Protein AF-0000000076674775 (afdb_homodimer)

Sequence (262 aa):
MRSFSAFLLVSSLFLVVTITAGAAVSVHHDAEKPLNSGGWQPIKNVSDPHVQEIGKFAVAEYDNKSKAQLVFQEVVKGETQVVAGINYRLTLKASGQVKIRGNGAVVVGEYEATVWEKPDGTRQLTSFKQVMRSFSAFLLVSSLFLVVTITAGAAVSVHHDAEKPLNSGGWQPIKNVSDPHVQEIGKFAVAEYDNKSKAQLVFQEVVKGETQVVAGINYRLTLKASGQVKIRGNGAVVVGEYEATVWEKPDGTRQLTSFKQV

Radius of gyration: 35.16 Å; Cα contacts (8 Å, |Δi|>4): 444; chains: 2; bounding box: 118×121×54 Å

Foldseek 3Di:
DPPPPPPPPPPPPPPPPPPPPPPPPPPPPPVPPQLPFDDKDWDPDCVPPVNFVVQQVVQVVVCVVVVPPDDGDGDPIGIDTDDDADKDKDWDKDWDWDDDPNDIDIDIFIKIWIWGAGPVGDIDTDDIDTD/DDDPPPPPPPPPPPPPPPPPPPPPPPPPPPVPPQLPFDDKDWDPDCVPPVNFVVQQVVQVVVCVVVVPPDDGDGDPIDIDTDDDADKDKDWDKDWDWDDDPNDIDIDIFIKIWIWGAGPVGDIDTDDIDTD

Solvent-accessible surface area (backbone atoms only — not comparable to full-atom values): 15628 Å² total; per-residue (Å²): 136,82,78,79,77,77,78,77,75,76,77,76,78,74,76,76,77,74,73,76,74,73,76,75,74,72,70,70,66,69,72,64,72,68,76,60,58,48,70,76,38,73,52,87,60,52,81,39,67,68,53,46,50,51,50,46,47,47,39,49,54,49,22,73,76,67,66,64,62,54,40,70,70,46,63,75,45,40,30,36,25,46,42,41,35,37,36,38,42,33,35,32,35,31,32,31,75,43,73,55,97,84,38,82,39,81,44,79,43,43,29,39,36,30,35,42,34,32,83,88,65,51,71,43,78,76,45,76,44,79,102,136,85,80,79,78,76,77,76,79,77,77,77,79,75,75,76,75,74,74,75,77,73,76,76,72,73,68,72,68,71,72,63,72,68,76,61,57,48,71,77,38,73,54,88,60,52,80,39,67,67,53,46,49,51,52,44,48,47,42,50,54,50,22,71,74,66,67,64,62,54,41,70,70,47,63,76,44,40,31,36,26,45,41,41,37,37,36,38,42,32,34,31,36,31,34,29,75,44,72,55,99,84,38,82,40,82,45,79,46,43,30,39,35,32,36,41,34,33,84,87,65,52,72,41,77,76,44,76,44,79,102

Organism: Ananas comosus (NCBI:txid4615)

Secondary structure (DSSP, 8-state):
-------------------------------------PPPEE-S-TT-HHHHHHHHHHHHHHHHHH----EEEEEEEEEEEEEEEEEEEEEEEEEEEEEETTEEEEEEEEEEEEEEE-TTS-EEEEEEEE-/-------------------------------------PPPEE-S-TT-HHHHHHHHHHHHHHHHHH----EEEEEEEEEEEEEEEEEEEEEEEEEEEEEETTEEEEEEEEEEEEEEEPTTS-EEEEEEEE-

InterPro domains:
  IPR000010 Cystatin domain [PF16845] (43-131)
  IPR000010 Cystatin domain [SM00043] (35-131)
  IPR000010 Cystatin domain [cd00042] (38-129)
  IPR018073 Proteinase inhibitor I25, cystatin, conserved site [PS00287] (80-93)
  IPR046350 Cystatin superfamily [SSF54403] (34-129)

pLDDT: mean 80.41, std 27.0, range [29.28, 99.0]

Structure (mmCIF, N/CA/C/O backbone):
data_AF-0000000076674775-model_v1
#
loop_
_entity.id
_entity.type
_entity.pdbx_description
1 polymer 'Cysteine proteinase inhibitor 1-like'
#
loop_
_atom_site.group_PDB
_atom_site.id
_atom_site.type_symbol
_atom_site.label_atom_id
_atom_site.label_alt_id
_atom_site.label_comp_id
_atom_site.label_asym_id
_atom_site.label_entity_id
_atom_site.label_seq_id
_atom_site.pdbx_PDB_ins_code
_atom_site.Cartn_x
_atom_site.Cartn_y
_atom_site.Cartn_z
_atom_site.occupancy
_atom_site.B_iso_or_equiv
_atom_site.auth_seq_id
_atom_site.auth_comp_id
_atom_site.auth_asym_id
_atom_site.auth_atom_id
_atom_site.pdbx_PDB_model_num
ATOM 1 N N . MET A 1 1 ? -89.562 44.844 31.344 1 33.75 1 MET A N 1
ATOM 2 C CA . MET A 1 1 ? -89 44.781 29.984 1 33.75 1 MET A CA 1
ATOM 3 C C . MET A 1 1 ? -87.75 43.938 29.906 1 33.75 1 MET A C 1
ATOM 5 O O . MET A 1 1 ? -86.688 44.375 30.328 1 33.75 1 MET A O 1
ATOM 9 N N . ARG A 1 2 ? -87.812 42.594 30.344 1 39.16 2 ARG A N 1
ATOM 10 C CA . ARG A 1 2 ? -86.875 41.531 30.672 1 39.16 2 ARG A CA 1
ATOM 11 C C . ARG A 1 2 ? -86.062 41.094 29.438 1 39.16 2 ARG A C 1
ATOM 13 O O . ARG A 1 2 ? -86.688 40.625 28.453 1 39.16 2 ARG A O 1
ATOM 20 N N . SER A 1 3 ? -85 41.906 29.188 1 39.53 3 SER A N 1
ATOM 21 C CA . SER A 1 3 ? -84.125 41.75 28.047 1 39.53 3 SER A CA 1
ATOM 22 C C . SER A 1 3 ? -83.562 40.312 27.969 1 39.53 3 SER A C 1
ATOM 24 O O . SER A 1 3 ? -83.25 39.719 28.984 1 39.53 3 SER A O 1
ATOM 26 N N . PHE A 1 4 ? -84.125 39.5 27.062 1 41.75 4 PHE A N 1
ATOM 27 C CA . PHE A 1 4 ? -83.875 38.125 26.672 1 41.75 4 PHE A CA 1
ATOM 28 C C . PHE A 1 4 ? -82.375 38 26.25 1 41.75 4 PHE A C 1
ATOM 30 O O . PHE A 1 4 ? -81.938 38.594 25.266 1 41.75 4 PHE A O 1
ATOM 37 N N . SER A 1 5 ? -81.438 37.906 27.172 1 45.06 5 SER A N 1
ATOM 38 C CA . SER A 1 5 ? -80 37.781 26.938 1 45.06 5 SER A CA 1
ATOM 39 C C . SER A 1 5 ? -79.688 36.531 26.141 1 45.06 5 SER A C 1
ATOM 41 O O . SER A 1 5 ? -79.875 35.438 26.594 1 45.06 5 SER A O 1
ATOM 43 N N . ALA A 1 6 ? -79.938 36.531 24.812 1 38.81 6 ALA A N 1
ATOM 44 C CA . ALA A 1 6 ? -79.625 35.406 23.953 1 38.81 6 ALA A CA 1
ATOM 45 C C . ALA A 1 6 ? -78.188 34.969 24.062 1 38.81 6 ALA A C 1
ATOM 47 O O . ALA A 1 6 ? -77.25 35.812 23.922 1 38.81 6 ALA A O 1
ATOM 48 N N . PHE A 1 7 ? -77.938 33.969 24.906 1 41.69 7 PHE A N 1
ATOM 49 C CA . PHE A 1 7 ? -76.625 33.281 25.172 1 41.69 7 PHE A CA 1
ATOM 50 C C . PHE A 1 7 ? -76.125 32.656 23.906 1 41.69 7 PHE A C 1
ATOM 52 O O . PHE A 1 7 ? -76.75 31.734 23.359 1 41.69 7 PHE A O 1
ATOM 59 N N . LEU A 1 8 ? -75.688 33.5 22.922 1 38.19 8 LEU A N 1
ATOM 60 C CA . LEU A 1 8 ? -75.125 32.906 21.719 1 38.19 8 LEU A CA 1
ATOM 61 C C . LEU A 1 8 ? -73.938 31.953 22.062 1 38.19 8 LEU A C 1
ATOM 63 O O . LEU A 1 8 ? -73 32.344 22.734 1 38.19 8 LEU A O 1
ATOM 67 N N . LEU A 1 9 ? -74.25 30.672 22.25 1 37 9 LEU A N 1
ATOM 68 C CA . LEU A 1 9 ? -73.375 29.547 22.5 1 37 9 LEU A CA 1
ATOM 69 C C . LEU A 1 9 ? -72.375 29.375 21.359 1 37 9 LEU A C 1
ATOM 71 O O . LEU A 1 9 ? -72.812 29.125 20.219 1 37 9 LEU A O 1
ATOM 75 N N . VAL A 1 10 ? -71.375 30.266 21.203 1 36.97 10 VAL A N 1
ATOM 76 C CA . VAL A 1 10 ? -70.312 30.141 20.188 1 36.97 10 VAL A CA 1
ATOM 77 C C . VAL A 1 10 ? -69.688 28.781 20.312 1 36.97 10 VAL A C 1
ATOM 79 O O . VAL A 1 10 ? -69.188 28.406 21.391 1 36.97 10 VAL A O 1
ATOM 82 N N . SER A 1 11 ? -70.125 27.703 19.578 1 37.94 11 SER A N 1
ATOM 83 C CA . SER A 1 11 ? -69.625 26.359 19.469 1 37.94 11 SER A CA 1
ATOM 84 C C . SER A 1 11 ? -68.125 26.406 18.984 1 37.94 11 SER A C 1
ATOM 86 O O . SER A 1 11 ? -67.875 27.031 17.953 1 37.94 11 SER A O 1
ATOM 88 N N . SER A 1 12 ? -67.188 26.641 19.906 1 38.22 12 SER A N 1
ATOM 89 C CA . SER A 1 12 ? -65.75 26.594 19.594 1 38.22 12 SER A CA 1
ATOM 90 C C . SER A 1 12 ? -65.375 25.281 18.922 1 38.22 12 SER A C 1
ATOM 92 O O . SER A 1 12 ? -65.625 24.203 19.469 1 38.22 12 SER A O 1
ATOM 94 N N . LEU A 1 13 ? -65.562 25.156 17.547 1 38.41 13 LEU A N 1
ATOM 95 C CA . LEU A 1 13 ? -65.125 24.031 16.75 1 38.41 13 LEU A CA 1
ATOM 96 C C . LEU A 1 13 ? -63.625 23.797 17 1 38.41 13 LEU A C 1
ATOM 98 O O . LEU A 1 13 ? -62.781 24.641 16.688 1 38.41 13 LEU A O 1
ATOM 102 N N . PHE A 1 14 ? -63.281 23.156 18.188 1 35.06 14 PHE A N 1
ATOM 103 C CA . PHE A 1 14 ? -61.938 22.734 18.516 1 35.06 14 PHE A CA 1
ATOM 104 C C . PHE A 1 14 ? -61.375 21.828 17.422 1 35.06 14 PHE A C 1
ATOM 106 O O . PHE A 1 14 ? -61.906 20.75 17.156 1 35.06 14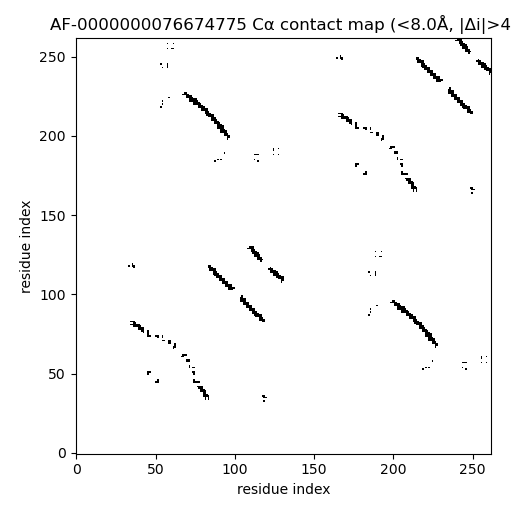 PHE A O 1
ATOM 113 N N . LEU A 1 15 ? -60.875 22.469 16.297 1 35.47 15 LEU A N 1
ATOM 114 C CA . LEU A 1 15 ? -60.156 21.719 15.273 1 35.47 15 LEU A CA 1
ATOM 115 C C . LEU A 1 15 ? -59.031 20.906 15.891 1 35.47 15 LEU A C 1
ATOM 117 O O . LEU A 1 15 ? -58.125 21.469 16.5 1 35.47 15 LEU A O 1
ATOM 121 N N . VAL A 1 16 ? -59.375 19.672 16.391 1 36.44 16 VAL A N 1
ATOM 122 C CA . VAL A 1 16 ? -58.406 18.719 16.891 1 36.44 16 VAL A CA 1
ATOM 123 C C . VAL A 1 16 ? -57.375 18.422 15.797 1 36.44 16 VAL A C 1
ATOM 125 O O . VAL A 1 16 ? -57.719 17.875 14.742 1 36.44 16 VAL A O 1
ATOM 128 N N . VAL A 1 17 ? -56.438 19.359 15.617 1 35.53 17 VAL A N 1
ATOM 129 C CA . VAL A 1 17 ? -55.281 19.062 14.742 1 35.53 17 VAL A CA 1
ATOM 130 C C . VAL A 1 17 ? -54.594 17.797 15.242 1 35.53 17 VAL A C 1
ATOM 132 O O . VAL A 1 17 ? -54.094 17.766 16.375 1 35.53 17 VAL A O 1
ATOM 135 N N . THR A 1 18 ? -55.125 16.594 14.844 1 33.97 18 THR A N 1
ATOM 136 C CA . THR A 1 18 ? -54.469 15.328 15.086 1 33.97 18 THR A CA 1
ATOM 137 C C . THR A 1 18 ? -53.031 15.383 14.57 1 33.97 18 THR A C 1
ATOM 139 O O . THR A 1 18 ? -52.781 15.719 13.406 1 33.97 18 THR A O 1
ATOM 142 N N . ILE A 1 19 ? -52.125 15.891 15.375 1 34.41 19 ILE A N 1
ATOM 143 C CA . ILE A 1 19 ? -50.688 15.773 15.102 1 34.41 19 ILE A CA 1
ATOM 144 C C . ILE A 1 19 ? -50.312 14.32 14.828 1 34.41 19 ILE A C 1
ATOM 146 O O . ILE A 1 19 ? -50.562 13.445 15.672 1 34.41 19 ILE A O 1
ATOM 150 N N . THR A 1 20 ? -50.625 13.859 13.57 1 33.34 20 THR A N 1
ATOM 151 C CA . THR A 1 20 ? -50.094 12.555 13.18 1 33.34 20 THR A CA 1
ATOM 152 C C . THR A 1 20 ? -48.594 12.438 13.555 1 33.34 20 THR A C 1
ATOM 154 O O . THR A 1 20 ? -47.812 13.352 13.281 1 33.34 20 THR A O 1
ATOM 157 N N . ALA A 1 21 ? -48.312 11.914 14.742 1 32.12 21 ALA A N 1
ATOM 158 C CA . ALA A 1 21 ? -47 11.484 15.172 1 32.12 21 ALA A CA 1
ATOM 159 C C . ALA A 1 21 ? -46.312 10.664 14.086 1 32.12 21 ALA A C 1
ATOM 161 O O . ALA A 1 21 ? -46.875 9.719 13.555 1 32.12 21 ALA A O 1
ATOM 162 N N . GLY A 1 22 ? -45.531 11.375 13.227 1 29.28 22 GLY A N 1
ATOM 163 C CA . GLY A 1 22 ? -44.656 10.711 12.289 1 29.28 22 GLY A CA 1
ATOM 164 C C . GLY A 1 22 ? -43.938 9.516 12.891 1 29.28 22 GLY A C 1
ATOM 165 O O . GLY A 1 22 ? -43.438 9.594 14.016 1 29.28 22 GLY A O 1
ATOM 166 N N . ALA A 1 23 ? -44.438 8.336 12.594 1 30.75 23 ALA A N 1
ATOM 167 C CA . ALA A 1 23 ? -43.719 7.105 12.898 1 30.75 23 ALA A CA 1
ATOM 168 C C . ALA A 1 23 ? -42.25 7.258 12.586 1 30.75 23 ALA A C 1
ATOM 170 O O . ALA A 1 23 ? -41.875 7.578 11.453 1 30.75 23 ALA A O 1
ATOM 171 N N . ALA A 1 24 ? -41.469 7.688 13.609 1 30.66 24 ALA A N 1
ATOM 172 C CA . ALA A 1 24 ? -40.031 7.547 13.5 1 30.66 24 ALA A CA 1
ATOM 173 C C . ALA A 1 24 ? -39.625 6.141 13.047 1 30.66 24 ALA A C 1
ATOM 175 O O . ALA A 1 24 ? -39.969 5.156 13.703 1 30.66 24 ALA A O 1
ATOM 176 N N . VAL A 1 25 ? -39.75 5.941 11.75 1 30.09 25 VAL A N 1
ATOM 177 C CA . VAL A 1 25 ? -39.094 4.727 11.266 1 30.09 25 VAL A CA 1
ATOM 178 C C . VAL A 1 25 ? -37.719 4.605 11.883 1 30.09 25 VAL A C 1
ATOM 180 O O . VAL A 1 25 ? -36.844 5.449 11.641 1 30.09 25 VAL A O 1
ATOM 183 N N . SER A 1 26 ? -37.594 4.086 13.078 1 33.62 26 SER A N 1
ATOM 184 C CA . SER A 1 26 ? -36.281 3.625 13.516 1 33.62 26 SER A CA 1
ATOM 185 C C . SER A 1 26 ? -35.594 2.824 12.422 1 33.62 26 SER A C 1
ATOM 187 O O . SER A 1 26 ? -36.062 1.735 12.055 1 33.62 26 SER A O 1
ATOM 189 N N . VAL A 1 27 ? -35.156 3.523 11.484 1 31.44 27 VAL A N 1
ATOM 190 C CA . VAL A 1 27 ? -34.188 2.795 10.672 1 31.44 27 VAL A CA 1
ATOM 191 C C . VAL A 1 27 ? -33.156 2.098 11.57 1 31.44 27 VAL A C 1
ATOM 193 O O . VAL A 1 27 ? -32.406 2.756 12.289 1 31.44 27 VAL A O 1
ATOM 196 N N . HIS A 1 28 ? -33.625 1.057 12.227 1 33.91 28 HIS A N 1
ATOM 197 C CA . HIS A 1 28 ? -32.562 0.187 12.68 1 33.91 28 HIS A CA 1
ATOM 198 C C . HIS A 1 28 ? -31.484 0.044 11.617 1 33.91 28 HIS A C 1
ATOM 200 O O . HIS A 1 28 ? -31.75 -0.417 10.508 1 33.91 28 HIS A O 1
ATOM 206 N N . HIS A 1 29 ? -30.672 1.035 11.523 1 33.69 29 HIS A N 1
ATOM 207 C CA . HIS A 1 29 ? -29.438 0.701 10.805 1 33.69 29 HIS A CA 1
ATOM 208 C C . HIS A 1 29 ? -28.922 -0.67 11.219 1 33.69 29 HIS A C 1
ATOM 210 O O . HIS A 1 29 ? -28.484 -0.855 12.352 1 33.69 29 HIS A O 1
ATOM 216 N N . ASP A 1 30 ? -29.609 -1.681 10.883 1 33.88 30 ASP A N 1
ATOM 217 C CA . ASP A 1 30 ? -28.766 -2.871 10.977 1 33.88 30 ASP A CA 1
ATOM 218 C C . ASP A 1 30 ? -27.297 -2.535 10.719 1 33.88 30 ASP A C 1
ATOM 220 O O . ASP A 1 30 ? -26.953 -2.043 9.648 1 33.88 30 ASP A O 1
ATOM 224 N N . ALA A 1 31 ? -26.547 -2.148 11.727 1 36.69 31 ALA A N 1
ATOM 225 C CA . ALA A 1 31 ? -25.094 -1.981 11.648 1 36.69 31 ALA A CA 1
ATOM 226 C C . ALA A 1 31 ? -24.484 -2.969 10.664 1 36.69 31 ALA A C 1
ATOM 228 O O . ALA A 1 31 ? -24.578 -4.184 10.852 1 36.69 31 ALA A O 1
ATOM 229 N N . GLU A 1 32 ? -24.609 -2.818 9.367 1 39.56 32 GLU A N 1
ATOM 230 C CA . GLU A 1 32 ? -23.797 -3.602 8.445 1 39.56 32 GLU A CA 1
ATOM 231 C C . GLU A 1 32 ? -22.547 -4.16 9.141 1 39.56 32 GLU A C 1
ATOM 233 O O . GLU A 1 32 ? -21.891 -3.455 9.906 1 39.56 32 GLU A O 1
ATOM 238 N N . LYS A 1 33 ? -22.531 -5.359 9.43 1 40.59 33 LYS A N 1
ATOM 239 C CA . LYS A 1 33 ? -21.297 -5.957 9.961 1 40.59 33 LYS A CA 1
ATOM 240 C C . LYS A 1 33 ? -20.062 -5.199 9.484 1 40.59 33 LYS A C 1
ATOM 242 O O . LYS A 1 33 ? -19.844 -5.07 8.273 1 40.59 33 LYS A O 1
ATOM 247 N N . PRO A 1 34 ? -19.656 -4.188 10.188 1 43.62 34 PRO A N 1
ATOM 248 C CA . PRO A 1 34 ? -18.469 -3.494 9.695 1 43.62 34 PRO A CA 1
ATOM 249 C C . PRO A 1 34 ? -17.5 -4.43 8.969 1 43.62 34 PRO A C 1
ATOM 251 O O . PRO A 1 34 ? -17.25 -5.539 9.438 1 43.62 34 PRO A O 1
ATOM 254 N N . LEU A 1 35 ? -17.547 -4.652 7.68 1 48.59 35 LEU A N 1
ATOM 255 C CA . LEU A 1 35 ? -16.406 -5.332 7.082 1 48.59 35 LEU A CA 1
ATOM 256 C C . LEU A 1 35 ? -15.141 -5.066 7.883 1 48.59 35 LEU A C 1
ATOM 258 O O . LEU A 1 35 ? -14.594 -3.961 7.84 1 48.59 35 LEU A O 1
ATOM 262 N N . ASN A 1 36 ? -15.195 -5.406 9.07 1 54 36 ASN A N 1
ATOM 263 C CA . ASN A 1 36 ? -13.992 -5.234 9.883 1 54 36 ASN A CA 1
ATOM 264 C C . ASN A 1 36 ? -12.727 -5.586 9.102 1 54 36 ASN A C 1
ATOM 266 O O . ASN A 1 36 ? -12.68 -6.609 8.422 1 54 36 ASN A O 1
ATOM 270 N N . SER A 1 37 ? -12.016 -4.52 8.586 1 64.69 37 SER A N 1
ATOM 271 C CA . SER A 1 37 ? -10.664 -4.746 8.094 1 64.69 37 SER A CA 1
ATOM 272 C C . SER A 1 37 ? -9.922 -5.762 8.961 1 64.69 37 SER A C 1
ATOM 274 O O . SER A 1 37 ? -9.867 -5.617 10.188 1 64.69 37 SER A O 1
ATOM 276 N N . GLY A 1 38 ? -9.945 -7.059 8.586 1 77.06 38 GLY A N 1
ATOM 277 C CA . GLY A 1 38 ? -9.352 -8.141 9.367 1 77.06 38 GLY A CA 1
ATOM 278 C C . GLY A 1 38 ? -7.852 -8.242 9.195 1 77.06 38 GLY A C 1
ATOM 279 O O . GLY A 1 38 ? -7.262 -7.539 8.375 1 77.06 38 GLY A O 1
ATOM 280 N N . GLY A 1 39 ? -7.102 -8.891 10.062 1 90.75 39 GLY A N 1
ATOM 281 C CA . GLY A 1 39 ? -5.711 -9.305 9.969 1 90.75 39 GLY A CA 1
ATOM 282 C C . GLY A 1 39 ? -5.449 -10.266 8.82 1 90.75 39 GLY A C 1
ATOM 283 O O . GLY A 1 39 ? -6.383 -10.703 8.148 1 90.75 39 GLY A O 1
ATOM 284 N N . TRP A 1 40 ? -4.258 -10.391 8.445 1 96.69 40 TRP A N 1
ATOM 285 C CA . TRP A 1 40 ? -3.854 -11.336 7.41 1 96.69 40 TRP A CA 1
ATOM 286 C C . TRP A 1 40 ? -4.254 -12.758 7.789 1 96.69 40 TRP A C 1
ATOM 288 O O . TRP A 1 40 ? -4.086 -13.172 8.938 1 96.69 40 TRP A O 1
ATOM 298 N N . GLN A 1 41 ? -4.812 -13.453 6.852 1 97.56 41 GLN A N 1
ATOM 299 C CA . GLN A 1 41 ? -5.219 -14.844 7.031 1 97.56 41 GLN A CA 1
ATOM 300 C C . GLN A 1 41 ? -4.582 -15.742 5.977 1 97.56 41 GLN A C 1
ATOM 302 O O . GLN A 1 41 ? -4.605 -15.43 4.785 1 97.56 41 GLN A O 1
ATOM 307 N N . PRO A 1 42 ? -4.074 -16.906 6.379 1 98.31 42 PRO A N 1
ATOM 308 C CA . PRO A 1 42 ? -3.455 -17.781 5.387 1 98.31 42 PRO A CA 1
ATOM 309 C C . PRO A 1 42 ? -4.453 -18.312 4.359 1 98.31 42 PRO A C 1
ATOM 311 O O . PRO A 1 42 ? -5.605 -18.594 4.699 1 98.31 42 PRO A O 1
ATOM 314 N N . ILE A 1 43 ? -4.035 -18.344 3.197 1 98.62 43 ILE A N 1
ATOM 315 C CA . ILE A 1 43 ? -4.789 -19.031 2.15 1 98.62 43 ILE A CA 1
ATOM 316 C C . ILE A 1 43 ? -4.652 -20.547 2.312 1 98.62 43 ILE A C 1
ATOM 318 O O . ILE A 1 43 ? -3.551 -21.078 2.209 1 98.62 43 ILE A O 1
ATOM 322 N N . LYS A 1 44 ? -5.656 -21.188 2.5 1 98.19 44 LYS A N 1
ATOM 323 C CA . LYS A 1 44 ? -5.629 -22.609 2.805 1 98.19 44 LYS A CA 1
ATOM 324 C C . LYS A 1 44 ? -5.359 -23.438 1.55 1 98.19 44 LYS A C 1
ATOM 326 O O . LYS A 1 44 ? -4.66 -24.453 1.606 1 98.19 44 LYS A O 1
ATOM 331 N N . ASN A 1 45 ? -5.891 -23.062 0.435 1 98.56 45 ASN A N 1
ATOM 332 C CA . ASN A 1 45 ? -5.715 -23.766 -0.829 1 98.56 45 ASN A CA 1
ATOM 333 C C . ASN A 1 45 ? -5.113 -22.859 -1.9 1 98.56 45 ASN A C 1
ATOM 335 O O . ASN A 1 45 ? -5.844 -22.172 -2.611 1 98.56 45 ASN A O 1
ATOM 339 N N . VAL A 1 46 ? -3.885 -22.922 -2.121 1 98.5 46 VAL A N 1
ATOM 340 C CA . VAL A 1 46 ? -3.211 -22.016 -3.053 1 98.5 46 VAL A CA 1
ATOM 341 C C . VAL A 1 46 ? -3.469 -22.469 -4.488 1 98.5 46 VAL A C 1
ATOM 343 O O . VAL A 1 46 ? -3.199 -21.734 -5.438 1 98.5 46 VAL A O 1
ATOM 346 N N . SER A 1 47 ? -3.961 -23.672 -4.711 1 98.06 47 SER A N 1
ATOM 347 C CA . SER A 1 47 ? -4.281 -24.156 -6.051 1 98.06 47 SER A CA 1
ATOM 348 C C . SER A 1 47 ? -5.648 -23.656 -6.508 1 98.06 47 SER A C 1
ATOM 350 O O . SER A 1 47 ? -6.074 -23.922 -7.633 1 98.06 47 SER A O 1
ATOM 352 N N . ASP A 1 48 ? -6.359 -23.016 -5.617 1 98.31 48 ASP A N 1
ATOM 353 C CA . ASP A 1 48 ? -7.617 -22.375 -5.996 1 98.31 48 ASP A CA 1
ATOM 354 C C . ASP A 1 48 ? -7.457 -21.578 -7.289 1 98.31 48 ASP A C 1
ATOM 356 O O . ASP A 1 48 ? -6.531 -20.766 -7.418 1 98.31 48 ASP A O 1
ATOM 360 N N . PRO A 1 49 ? -8.375 -21.734 -8.258 1 98.56 49 PRO A N 1
ATOM 361 C CA . PRO A 1 49 ? -8.219 -21.078 -9.555 1 98.56 49 PRO A CA 1
ATOM 362 C C . PRO A 1 49 ? -8.133 -19.562 -9.445 1 98.56 49 PRO A C 1
ATOM 364 O O . PRO A 1 49 ? -7.414 -18.922 -10.211 1 98.56 49 PRO A O 1
ATOM 367 N N . HIS A 1 50 ? -8.883 -18.953 -8.539 1 98.75 50 HIS A N 1
ATOM 368 C CA . HIS A 1 50 ? -8.836 -17.5 -8.383 1 98.75 50 HIS A CA 1
ATOM 369 C C . HIS A 1 50 ? -7.48 -17.047 -7.859 1 98.75 50 HIS A C 1
ATOM 371 O O . HIS A 1 50 ? -6.938 -16.047 -8.32 1 98.75 50 HIS A O 1
ATOM 377 N N . VAL A 1 51 ? -6.934 -17.781 -6.906 1 98.88 51 VAL A N 1
ATOM 378 C CA . VAL A 1 51 ? -5.605 -17.5 -6.371 1 98.88 51 VAL A CA 1
ATOM 379 C C . VAL A 1 51 ? -4.562 -17.625 -7.48 1 98.88 51 VAL A C 1
ATOM 381 O O . VAL A 1 51 ? -3.666 -16.781 -7.594 1 98.88 51 VAL A O 1
ATOM 384 N N . GLN A 1 52 ? -4.664 -18.688 -8.297 1 98.88 52 GLN A N 1
ATOM 385 C CA . GLN A 1 52 ? -3.771 -18.844 -9.438 1 98.88 52 GLN A CA 1
ATOM 386 C C . GLN A 1 52 ? -3.889 -17.672 -10.398 1 98.88 52 GLN A C 1
ATOM 388 O O . GLN A 1 52 ? -2.881 -17.172 -10.914 1 98.88 52 GLN A O 1
ATOM 393 N N . GLU A 1 53 ? -5.133 -17.1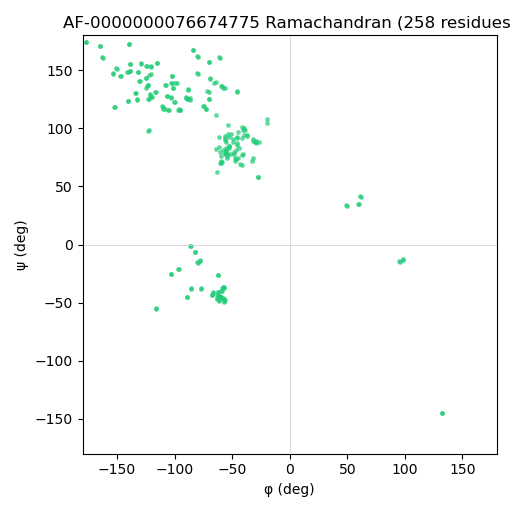88 -10.617 1 98.88 53 GLU A N 1
ATOM 394 C CA . GLU A 1 53 ? -5.355 -16.031 -11.484 1 98.88 53 GLU A CA 1
ATOM 395 C C . GLU A 1 53 ? -4.668 -14.781 -10.93 1 98.88 53 GLU A C 1
ATOM 397 O O . GLU A 1 53 ? -4.082 -14.008 -11.688 1 98.88 53 GLU A O 1
ATOM 402 N N . ILE A 1 54 ? -4.734 -14.578 -9.633 1 98.94 54 ILE A N 1
ATOM 403 C CA . ILE A 1 54 ? -4.086 -13.438 -8.992 1 98.94 54 ILE A CA 1
ATOM 404 C C . ILE A 1 54 ? -2.572 -13.531 -9.188 1 98.94 54 ILE A C 1
ATOM 406 O O . ILE A 1 54 ? -1.914 -12.531 -9.477 1 98.94 54 ILE A O 1
ATOM 410 N N . GLY A 1 55 ? -1.994 -14.68 -8.961 1 98.94 55 GLY A N 1
ATOM 411 C CA . GLY A 1 55 ? -0.572 -14.875 -9.188 1 98.94 55 GLY A CA 1
ATOM 412 C C . GLY A 1 55 ? -0.144 -14.578 -10.609 1 98.94 55 GLY A C 1
ATOM 413 O O . GLY A 1 55 ? 0.86 -13.898 -10.828 1 98.94 55 GLY A O 1
ATOM 414 N N . LYS A 1 56 ? -0.92 -15.109 -11.547 1 98.94 56 LYS A N 1
ATOM 415 C CA . LYS A 1 56 ? -0.626 -14.859 -12.953 1 98.94 56 LYS A CA 1
ATOM 416 C C . LYS A 1 56 ? -0.675 -13.359 -13.266 1 98.94 56 LYS A C 1
ATOM 418 O O . LYS A 1 56 ? 0.202 -12.836 -13.953 1 98.94 56 LYS A O 1
ATOM 423 N N . PHE A 1 57 ? -1.675 -12.75 -12.766 1 98.94 57 PHE A N 1
ATOM 424 C CA . PHE A 1 57 ? -1.795 -11.305 -12.945 1 98.94 57 PHE A CA 1
ATOM 425 C C . PHE A 1 57 ? -0.562 -10.586 -12.406 1 98.94 57 PHE A C 1
ATOM 427 O O . PHE A 1 57 ? -0.033 -9.68 -13.055 1 98.94 57 PHE A O 1
ATOM 434 N N . ALA A 1 58 ? -0.116 -10.914 -11.227 1 98.94 58 ALA A N 1
ATOM 435 C CA . ALA A 1 58 ? 1.014 -10.266 -10.57 1 98.94 58 ALA A CA 1
ATOM 436 C C . ALA A 1 58 ? 2.27 -10.336 -11.438 1 98.94 58 ALA A C 1
ATOM 438 O O . ALA A 1 58 ? 2.934 -9.328 -11.664 1 98.94 58 ALA A O 1
ATOM 439 N N . VAL A 1 59 ? 2.574 -11.5 -11.922 1 98.94 59 VAL A N 1
ATOM 440 C CA . VAL A 1 59 ? 3.783 -11.695 -12.719 1 98.94 59 VAL A CA 1
ATOM 441 C C . VAL A 1 59 ? 3.654 -10.945 -14.047 1 98.94 59 VAL A C 1
ATOM 443 O O . VAL A 1 59 ? 4.59 -10.273 -14.477 1 98.94 59 VAL A O 1
ATOM 446 N N . ALA A 1 60 ? 2.488 -11.055 -14.648 1 98.75 60 ALA A N 1
ATOM 447 C CA . ALA A 1 60 ? 2.27 -10.383 -15.922 1 98.75 60 ALA A CA 1
ATOM 448 C C . ALA A 1 60 ? 2.412 -8.875 -15.781 1 98.75 60 ALA A C 1
ATOM 450 O O . ALA A 1 60 ? 3.043 -8.219 -16.609 1 98.75 60 ALA A O 1
ATOM 451 N N . GLU A 1 61 ? 1.78 -8.359 -14.812 1 98.81 61 GLU A N 1
ATOM 452 C CA . GLU A 1 61 ? 1.842 -6.918 -14.586 1 98.81 61 GLU A CA 1
ATOM 453 C C . GLU A 1 61 ? 3.275 -6.461 -14.328 1 98.81 61 GLU A C 1
ATOM 455 O O . GLU A 1 61 ? 3.705 -5.43 -14.852 1 98.81 61 GLU A O 1
ATOM 460 N N . TYR A 1 62 ? 3.969 -7.16 -13.523 1 98.69 62 TYR A N 1
ATOM 461 C CA . TYR A 1 62 ? 5.363 -6.824 -13.266 1 98.69 62 TYR A CA 1
ATOM 462 C C . TYR A 1 62 ? 6.184 -6.883 -14.547 1 98.69 62 TYR A C 1
ATOM 464 O O . TYR A 1 62 ? 7.008 -6 -14.805 1 98.69 62 TYR A O 1
ATOM 472 N N . ASP A 1 63 ? 5.961 -7.902 -15.258 1 97.81 63 ASP A N 1
ATOM 473 C CA . ASP A 1 63 ? 6.703 -8.078 -16.5 1 97.81 63 ASP A CA 1
ATOM 474 C C . ASP A 1 63 ? 6.414 -6.934 -17.469 1 97.81 63 ASP A C 1
ATOM 476 O O . ASP A 1 63 ? 7.32 -6.457 -18.156 1 97.81 63 ASP A O 1
ATOM 480 N N . ASN A 1 64 ? 5.219 -6.594 -17.578 1 97.69 64 ASN A N 1
ATOM 481 C CA . ASN A 1 64 ? 4.832 -5.496 -18.469 1 97.69 64 ASN A CA 1
ATOM 482 C C . ASN A 1 64 ? 5.562 -4.207 -18.109 1 97.69 64 ASN A C 1
ATOM 484 O O . ASN A 1 64 ? 5.938 -3.436 -19 1 97.69 64 ASN A O 1
ATOM 488 N N . LYS A 1 65 ? 5.789 -3.928 -16.938 1 97.19 65 LYS A N 1
ATOM 489 C CA . LYS A 1 65 ? 6.395 -2.68 -16.469 1 97.19 65 LYS A CA 1
ATOM 490 C C . LYS A 1 65 ? 7.918 -2.762 -16.5 1 97.19 65 LYS A C 1
ATOM 492 O O . LYS A 1 65 ? 8.586 -1.783 -16.828 1 97.19 65 LYS A O 1
ATOM 497 N N . SER A 1 66 ? 8.461 -3.949 -16.141 1 96.75 66 SER A N 1
ATOM 498 C CA . SER A 1 66 ? 9.906 -4.082 -15.953 1 96.75 66 SER A CA 1
ATOM 499 C C . SER A 1 66 ? 10.578 -4.629 -17.203 1 96.75 66 SER A C 1
ATOM 501 O O . SER A 1 66 ? 11.797 -4.523 -17.359 1 96.75 66 SER A O 1
ATOM 503 N N . LYS A 1 67 ? 9.859 -5.27 -18.047 1 95.25 67 LYS A N 1
ATOM 504 C CA . LYS A 1 67 ? 10.367 -5.977 -19.219 1 95.25 67 LYS A CA 1
ATOM 505 C C . LYS A 1 67 ? 11.352 -7.066 -18.812 1 95.25 67 LYS A C 1
ATOM 507 O O . LYS A 1 67 ? 12.305 -7.348 -19.547 1 95.25 67 LYS A O 1
ATOM 512 N N . ALA A 1 68 ? 11.148 -7.676 -17.75 1 95.19 68 ALA A N 1
ATOM 513 C CA . ALA A 1 68 ? 12.047 -8.68 -17.172 1 95.19 68 ALA A CA 1
ATOM 514 C C . ALA A 1 68 ? 11.867 -10.031 -17.844 1 95.19 68 ALA A C 1
ATOM 516 O O . ALA A 1 68 ? 12.688 -10.93 -17.672 1 95.19 68 ALA A O 1
ATOM 517 N N . GLN A 1 69 ? 10.742 -10.172 -18.594 1 96.31 69 GLN A N 1
ATOM 518 C CA . GLN A 1 69 ? 10.422 -11.406 -19.297 1 96.31 69 GLN A CA 1
ATOM 519 C C . GLN A 1 69 ? 10.266 -12.57 -18.328 1 96.31 69 GLN A C 1
ATOM 521 O O . GLN A 1 69 ? 10.797 -13.656 -18.562 1 96.31 69 GLN A O 1
ATOM 526 N N . LEU A 1 70 ? 9.648 -12.367 -17.266 1 98.19 70 LEU A N 1
ATOM 527 C CA . LEU A 1 70 ? 9.328 -13.414 -16.312 1 98.19 70 LEU A CA 1
ATOM 528 C C . LEU A 1 70 ? 8.094 -14.203 -16.766 1 98.19 70 LEU A C 1
ATOM 530 O O . LEU A 1 70 ? 7.18 -13.633 -17.359 1 98.19 70 LEU A O 1
ATOM 534 N N . VAL A 1 71 ? 8.07 -15.523 -16.422 1 98.38 71 VAL A N 1
ATOM 535 C CA . VAL A 1 71 ? 6.934 -16.391 -16.688 1 98.38 71 VAL A CA 1
ATOM 536 C C . VAL A 1 71 ? 6.441 -17.016 -15.391 1 98.38 71 VAL A C 1
ATOM 538 O O . VAL A 1 71 ? 7.211 -17.656 -14.664 1 98.38 71 VAL A O 1
ATOM 541 N N . PHE A 1 72 ? 5.176 -16.828 -15.141 1 98.88 72 PHE A N 1
ATOM 542 C CA . PHE A 1 72 ? 4.551 -17.391 -13.945 1 98.88 72 PHE A CA 1
ATOM 543 C C . PHE A 1 72 ? 4.68 -18.906 -13.93 1 98.88 72 PHE A C 1
ATOM 545 O O . PHE A 1 72 ? 4.465 -19.562 -14.953 1 98.88 72 PHE A O 1
ATOM 552 N N . GLN A 1 73 ? 5.051 -19.484 -12.695 1 98.88 73 GLN A N 1
ATOM 553 C CA . GLN A 1 73 ? 5.109 -20.938 -12.562 1 98.88 73 GLN A CA 1
ATOM 554 C C . GLN A 1 73 ? 4.086 -21.453 -11.547 1 98.88 73 GLN A C 1
ATOM 556 O O . GLN A 1 73 ? 3.266 -22.312 -11.867 1 98.88 73 GLN A O 1
ATOM 561 N N . GLU A 1 74 ? 4.117 -20.922 -10.305 1 98.56 74 GLU A N 1
ATOM 562 C CA . GLU A 1 74 ? 3.172 -21.391 -9.305 1 98.56 74 GLU A CA 1
ATOM 563 C C . GLU A 1 74 ? 3.078 -20.422 -8.133 1 98.56 74 GLU A C 1
ATOM 565 O O . GLU A 1 74 ? 3.963 -19.578 -7.941 1 98.56 74 GLU A O 1
ATOM 570 N N . VAL A 1 75 ? 1.946 -20.594 -7.402 1 98.94 75 VAL A N 1
ATOM 571 C CA . VAL A 1 75 ? 1.835 -20 -6.074 1 98.94 75 VAL A CA 1
ATOM 572 C C . VAL A 1 75 ? 2.34 -20.984 -5.02 1 98.94 75 VAL A C 1
ATOM 574 O O . VAL A 1 75 ? 1.896 -22.125 -4.973 1 98.94 75 VAL A O 1
ATOM 577 N N . VAL A 1 76 ? 3.277 -20.547 -4.18 1 98.94 76 VAL A N 1
ATOM 578 C CA . VAL A 1 76 ? 3.859 -21.391 -3.143 1 98.94 76 VAL A CA 1
ATOM 579 C C . VAL A 1 76 ? 3.035 -21.281 -1.862 1 98.94 76 VAL A C 1
ATOM 581 O O . VAL A 1 76 ? 2.717 -22.281 -1.232 1 98.94 76 VAL A O 1
ATOM 584 N N . LYS A 1 77 ? 2.658 -20.156 -1.44 1 98.88 77 LYS A N 1
ATOM 585 C CA . LYS A 1 77 ? 1.85 -19.828 -0.272 1 98.88 77 LYS A CA 1
ATOM 586 C C . LYS A 1 77 ? 1.328 -18.391 -0.357 1 98.88 77 LYS A C 1
ATOM 588 O O . LYS A 1 77 ? 1.682 -17.656 -1.276 1 98.88 77 LYS A O 1
ATOM 593 N N . GLY A 1 78 ? 0.452 -18.094 0.559 1 98.88 78 GLY A N 1
ATOM 594 C CA . GLY A 1 78 ? -0.032 -16.734 0.564 1 98.88 78 GLY A CA 1
ATOM 595 C C . GLY A 1 78 ? -1.002 -16.438 1.694 1 98.88 78 GLY A C 1
ATOM 596 O O . GLY A 1 78 ? -1.354 -17.344 2.461 1 98.88 78 GLY A O 1
ATOM 597 N N . GLU A 1 79 ? -1.386 -15.148 1.812 1 98.81 79 GLU A N 1
ATOM 598 C CA . GLU A 1 79 ? -2.363 -14.641 2.771 1 98.81 79 GLU A CA 1
ATOM 599 C C . GLU A 1 79 ? -3.283 -13.609 2.125 1 98.81 79 GLU A C 1
ATOM 601 O O . GLU A 1 79 ? -2.926 -12.992 1.117 1 98.81 79 GLU A O 1
ATOM 606 N N . THR A 1 80 ? -4.453 -13.492 2.707 1 98.5 80 THR A N 1
ATOM 607 C CA . THR A 1 80 ? -5.387 -12.453 2.287 1 98.5 80 THR A CA 1
ATOM 608 C C . THR A 1 80 ? -5.727 -11.523 3.451 1 98.5 80 THR A C 1
ATOM 610 O O . THR A 1 80 ? -5.637 -11.922 4.613 1 98.5 80 THR A O 1
ATOM 613 N N . GLN A 1 81 ? -6.078 -10.297 3.109 1 97.06 81 GLN A N 1
ATOM 614 C CA . GLN A 1 81 ? -6.535 -9.281 4.059 1 97.06 81 GLN A CA 1
ATOM 615 C C . GLN A 1 81 ? -7.684 -8.469 3.48 1 97.06 81 GLN A C 1
ATOM 617 O O . GLN A 1 81 ? -7.566 -7.895 2.393 1 97.06 81 GLN A O 1
ATOM 622 N N . VAL A 1 82 ? -8.727 -8.5 4.234 1 96.31 82 VAL A N 1
ATOM 623 C CA . VAL A 1 82 ? -9.797 -7.578 3.869 1 96.31 82 VAL A CA 1
ATOM 624 C C . VAL A 1 82 ? -9.359 -6.145 4.164 1 96.31 82 VAL A C 1
ATOM 626 O O . VAL A 1 82 ? -8.969 -5.828 5.289 1 96.31 82 VAL A O 1
ATOM 629 N N . VAL A 1 83 ? -9.438 -5.336 3.121 1 95.19 83 VAL A N 1
ATOM 630 C CA . VAL A 1 83 ? -9.031 -3.943 3.283 1 95.19 83 VAL A CA 1
ATOM 631 C C . VAL A 1 83 ? -10.227 -3.025 3.045 1 95.19 83 VAL A C 1
ATOM 633 O O . VAL A 1 83 ? -11.008 -3.24 2.113 1 95.19 83 VAL A O 1
ATOM 636 N N . ALA A 1 84 ? -10.422 -2.082 3.979 1 94.88 84 ALA A N 1
ATOM 637 C CA . ALA A 1 84 ? -11.461 -1.063 3.902 1 94.88 84 ALA A CA 1
ATOM 638 C C . ALA A 1 84 ? -11.039 0.214 4.617 1 94.88 84 ALA A C 1
ATOM 640 O O . ALA A 1 84 ? -10.297 0.164 5.602 1 94.88 84 ALA A O 1
ATOM 641 N N . GLY A 1 85 ? -11.625 1.391 4.098 1 96.5 85 GLY A N 1
ATOM 642 C CA . GLY A 1 85 ? -11.359 2.658 4.762 1 96.5 85 GLY A CA 1
ATOM 643 C C . GLY A 1 85 ? -10.953 3.76 3.799 1 96.5 85 GLY A C 1
ATOM 644 O O . GLY A 1 85 ? -11.492 3.857 2.695 1 96.5 85 GLY A O 1
ATOM 645 N N . ILE A 1 86 ? -10.07 4.594 4.281 1 97.56 86 ILE A N 1
ATOM 646 C CA . ILE A 1 86 ? -9.672 5.746 3.48 1 97.56 86 ILE A CA 1
ATOM 647 C C . ILE A 1 86 ? -8.148 5.883 3.506 1 97.56 86 ILE A C 1
ATOM 649 O O . ILE A 1 86 ? -7.531 5.836 4.57 1 97.56 86 ILE A O 1
ATOM 653 N N . ASN A 1 87 ? -7.609 6.023 2.289 1 98.06 87 ASN A N 1
ATOM 654 C CA . ASN A 1 87 ? -6.227 6.477 2.189 1 98.06 87 ASN A CA 1
ATOM 655 C C . ASN A 1 87 ? -6.133 8 2.145 1 98.06 87 ASN A C 1
ATOM 657 O O . ASN A 1 87 ? -6.918 8.648 1.453 1 98.06 87 ASN A O 1
ATOM 661 N N . TYR A 1 88 ? -5.266 8.508 2.908 1 98.81 88 TYR A N 1
ATOM 662 C CA . TYR A 1 88 ? -4.836 9.898 2.824 1 98.81 88 TYR A CA 1
ATOM 663 C C . TYR A 1 88 ? -3.408 10 2.305 1 98.81 88 TYR A C 1
ATOM 665 O O . TYR A 1 88 ? -2.482 9.445 2.906 1 98.81 88 TYR A O 1
ATOM 673 N N . ARG A 1 89 ? -3.225 10.609 1.224 1 98.94 89 ARG A N 1
ATOM 674 C CA . ARG A 1 89 ? -1.898 11.008 0.767 1 98.94 89 ARG A CA 1
ATOM 675 C C . ARG A 1 89 ? -1.685 12.508 0.953 1 98.94 89 ARG A C 1
ATOM 677 O O . ARG A 1 89 ? -2.355 13.32 0.315 1 98.94 89 ARG A O 1
ATOM 684 N N . LEU A 1 90 ? -0.747 12.844 1.79 1 98.94 90 LEU A N 1
ATOM 685 C CA . LEU A 1 90 ? -0.576 14.234 2.201 1 98.94 90 LEU A CA 1
ATOM 686 C C . LEU A 1 90 ? 0.834 14.719 1.888 1 98.94 90 LEU A C 1
ATOM 688 O O . LEU A 1 90 ? 1.806 13.984 2.062 1 98.94 90 LEU A O 1
ATOM 692 N N . THR A 1 91 ? 0.945 15.914 1.384 1 99 91 THR A N 1
ATOM 693 C CA . THR A 1 91 ? 2.184 16.672 1.446 1 99 91 THR A CA 1
ATOM 694 C C . THR A 1 91 ? 2.25 17.5 2.734 1 99 91 THR A C 1
ATOM 696 O O . THR A 1 91 ? 1.33 18.25 3.043 1 99 91 THR A O 1
ATOM 699 N N . LEU A 1 92 ? 3.309 17.281 3.42 1 98.94 92 LEU A N 1
ATOM 700 C CA . LEU A 1 92 ? 3.475 17.828 4.758 1 98.94 92 LEU A CA 1
ATOM 701 C C . LEU A 1 92 ? 4.758 18.656 4.852 1 98.94 92 LEU A C 1
ATOM 703 O O . LEU A 1 92 ? 5.723 18.375 4.133 1 98.94 92 LEU A O 1
ATOM 707 N N . LYS A 1 93 ? 4.762 19.578 5.75 1 98.88 93 LYS A N 1
ATOM 708 C CA . LYS A 1 93 ? 5.992 20.188 6.254 1 98.88 93 LYS A CA 1
ATOM 709 C C . LYS A 1 93 ? 6.277 19.734 7.684 1 98.88 93 LYS A C 1
ATOM 711 O O . LYS A 1 93 ? 5.367 19.656 8.516 1 98.88 93 LYS A O 1
ATOM 716 N N . ALA A 1 94 ? 7.512 19.453 7.867 1 98.81 94 ALA A N 1
ATOM 717 C CA . ALA A 1 94 ? 7.98 19.094 9.203 1 98.81 94 ALA A CA 1
ATOM 718 C C . ALA A 1 94 ? 9.352 19.703 9.477 1 98.81 94 ALA A C 1
ATOM 720 O O . ALA A 1 94 ? 10.172 19.844 8.562 1 98.81 94 ALA A O 1
ATOM 721 N N . SER A 1 95 ? 9.578 20.016 10.719 1 98.38 95 SER A N 1
ATOM 722 C CA . SER A 1 95 ? 10.883 20.547 11.102 1 98.38 95 SER A CA 1
ATOM 723 C C . SER A 1 95 ? 11.75 19.5 11.773 1 98.38 95 SER A C 1
ATOM 725 O O . SER A 1 95 ? 11.227 18.578 12.406 1 98.38 95 SER A O 1
ATOM 727 N N . GLY A 1 96 ? 12.984 19.594 11.516 1 97.12 96 GLY A N 1
ATOM 728 C CA . GLY A 1 96 ? 14 18.781 12.156 1 97.12 96 GLY A CA 1
ATOM 729 C C . GLY A 1 96 ? 15.258 19.547 12.508 1 97.12 96 GLY A C 1
ATOM 730 O O . GLY A 1 96 ? 15.336 20.766 12.281 1 97.12 96 GLY A O 1
ATOM 731 N N . GLN A 1 97 ? 16.094 18.859 13.211 1 95.25 97 GLN A N 1
ATOM 732 C CA . GLN A 1 97 ? 17.359 19.469 13.594 1 95.25 97 GLN A CA 1
ATOM 733 C C . GLN A 1 97 ? 18.5 18.969 12.695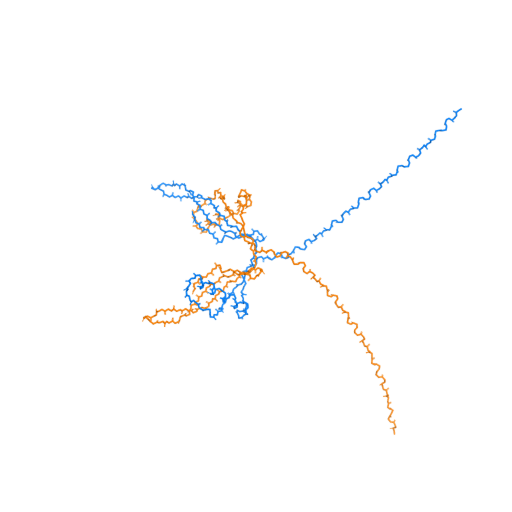 1 95.25 97 GLN A C 1
ATOM 735 O O . GLN A 1 97 ? 18.547 17.781 12.344 1 95.25 97 GLN A O 1
ATOM 740 N N . VAL A 1 98 ? 19.266 19.938 12.289 1 92.62 98 VAL A N 1
ATOM 741 C CA . VAL A 1 98 ? 20.484 19.578 11.562 1 92.62 98 VAL A CA 1
ATOM 742 C C . VAL A 1 98 ? 21.672 20.297 12.188 1 92.62 98 VAL A C 1
ATOM 744 O O . VAL A 1 98 ? 21.5 21.25 12.961 1 92.62 98 VAL A O 1
ATOM 747 N N . LYS A 1 99 ? 22.828 19.719 11.984 1 91.62 99 LYS A N 1
ATOM 748 C CA . LYS A 1 99 ? 24.062 20.391 12.383 1 91.62 99 LYS A CA 1
ATOM 749 C C . LYS A 1 99 ? 24.688 21.125 11.203 1 91.62 99 LYS A C 1
ATOM 751 O O . LYS A 1 99 ? 24.938 20.516 10.156 1 91.62 99 LYS A O 1
ATOM 756 N N . ILE A 1 100 ? 24.75 22.328 11.328 1 89.94 100 ILE A N 1
ATOM 757 C CA . ILE A 1 100 ? 25.469 23.156 10.367 1 89.94 100 ILE A CA 1
ATOM 758 C C . ILE A 1 100 ? 26.734 23.719 11.023 1 89.94 100 ILE A C 1
ATOM 760 O O . ILE A 1 100 ? 26.656 24.578 11.906 1 89.94 100 ILE A O 1
ATOM 764 N N . ARG A 1 101 ? 27.953 23.344 10.508 1 90.94 101 ARG A N 1
ATOM 765 C CA . ARG A 1 101 ? 29.266 23.781 11 1 90.94 101 ARG A CA 1
ATOM 766 C C . ARG A 1 101 ? 29.359 23.625 12.516 1 90.94 101 ARG A C 1
ATOM 768 O O . ARG A 1 101 ? 29.781 24.547 13.211 1 90.94 101 ARG A O 1
ATOM 775 N N . GLY A 1 102 ? 28.672 22.547 13.023 1 89.31 102 GLY A N 1
ATOM 776 C CA . GLY A 1 102 ? 28.781 22.234 14.445 1 89.31 102 GLY A CA 1
ATOM 777 C C . GLY A 1 102 ? 27.656 22.844 15.273 1 89.31 102 GLY A C 1
ATOM 778 O O . GLY A 1 102 ? 27.5 22.484 16.438 1 89.31 102 GLY A O 1
ATOM 779 N N . ASN A 1 103 ? 26.922 23.781 14.703 1 93.56 103 ASN A N 1
ATOM 780 C CA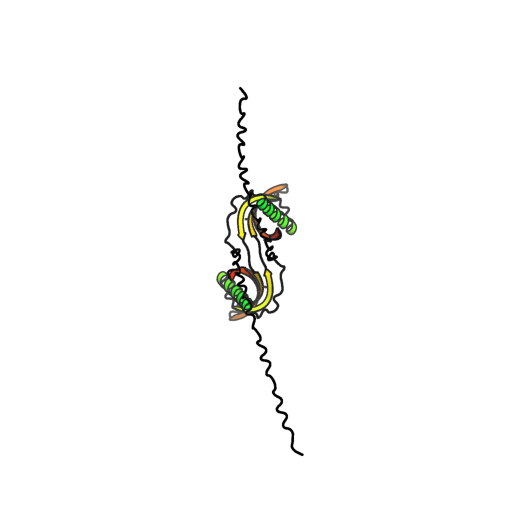 . ASN A 1 103 ? 25.797 24.391 15.398 1 93.56 103 ASN A CA 1
ATOM 781 C C . ASN A 1 103 ? 24.469 23.781 14.969 1 93.56 103 ASN A C 1
ATOM 783 O O . ASN A 1 103 ? 24.266 23.5 13.789 1 93.56 103 ASN A O 1
ATOM 787 N N . GLY A 1 104 ? 23.641 23.578 15.922 1 93.19 104 GLY A N 1
ATOM 788 C CA . GLY A 1 104 ? 22.312 23.078 15.617 1 93.19 104 GLY A CA 1
ATOM 789 C C . GLY A 1 104 ? 21.438 24.094 14.922 1 93.19 104 GLY A C 1
ATOM 790 O O . GLY A 1 104 ? 21.484 25.281 15.242 1 93.19 104 GLY A O 1
ATOM 791 N N . ALA A 1 105 ? 20.797 23.688 13.828 1 95.5 105 ALA A N 1
ATOM 792 C CA . ALA A 1 105 ? 19.812 24.516 13.141 1 95.5 105 ALA A CA 1
ATOM 793 C C . ALA A 1 105 ? 18.516 23.75 12.875 1 95.5 105 ALA A C 1
ATOM 795 O O . ALA A 1 105 ? 18.547 22.531 12.664 1 95.5 105 ALA A O 1
ATOM 796 N N . VAL A 1 106 ? 17.484 24.5 13.062 1 96.38 106 VAL A N 1
ATOM 797 C CA . VAL A 1 106 ? 16.188 23.922 12.727 1 96.38 106 VAL A CA 1
ATOM 798 C C . VAL A 1 106 ? 15.891 24.141 11.25 1 96.38 106 VAL A C 1
ATOM 800 O O . VAL A 1 106 ? 15.977 25.281 10.758 1 96.38 106 VAL A O 1
ATOM 803 N N . VAL A 1 107 ? 15.594 23.016 10.57 1 96.31 107 VAL A N 1
ATOM 804 C CA . VAL A 1 107 ? 15.234 23.125 9.164 1 96.31 107 VAL A CA 1
ATOM 805 C C . VAL A 1 107 ? 13.852 22.531 8.93 1 96.31 107 VAL A C 1
ATOM 807 O O . VAL A 1 107 ? 13.484 21.547 9.578 1 96.31 107 VAL A O 1
ATOM 810 N N . VAL A 1 108 ? 13.164 23.172 7.969 1 98.06 108 VAL A N 1
ATOM 811 C CA . VAL A 1 108 ? 11.852 22.656 7.586 1 98.06 108 VAL A CA 1
ATOM 812 C C . VAL A 1 108 ? 11.953 21.906 6.262 1 98.06 108 VAL A C 1
ATOM 814 O O . VAL A 1 108 ? 12.516 22.422 5.289 1 98.06 108 VAL A O 1
ATOM 817 N N . GLY A 1 109 ? 11.469 20.641 6.293 1 98 109 GLY A N 1
ATOM 818 C CA . GLY A 1 109 ? 11.422 19.828 5.086 1 98 109 GLY A CA 1
ATOM 819 C C . GLY A 1 109 ? 10.008 19.484 4.652 1 98 109 GLY A C 1
ATOM 820 O O . GLY A 1 109 ? 9.07 19.578 5.445 1 98 109 GLY A O 1
ATOM 821 N N . GLU A 1 110 ? 9.883 19.188 3.332 1 98.81 110 GLU A N 1
ATOM 822 C CA . GLU A 1 110 ? 8.609 18.734 2.785 1 98.81 110 GLU A CA 1
ATOM 823 C C . GLU A 1 110 ? 8.617 17.219 2.549 1 98.81 110 GLU A C 1
ATOM 825 O O . GLU A 1 110 ? 9.602 16.672 2.047 1 98.81 110 GLU A O 1
ATOM 830 N N . TYR A 1 111 ? 7.539 16.641 2.873 1 98.88 111 TYR A N 1
ATOM 831 C CA . TYR A 1 111 ? 7.406 15.188 2.855 1 98.88 111 TYR A CA 1
ATOM 832 C C . TYR A 1 111 ? 6.055 14.766 2.285 1 98.88 111 TYR A C 1
ATOM 834 O O . TYR A 1 111 ? 5.078 15.516 2.379 1 98.88 111 TYR A O 1
ATOM 842 N N . GLU A 1 112 ? 6.004 13.664 1.663 1 98.94 112 GLU A N 1
ATOM 843 C CA . GLU A 1 112 ? 4.758 12.992 1.31 1 98.94 112 GLU A CA 1
ATOM 844 C C . GLU A 1 112 ? 4.523 11.766 2.195 1 98.94 112 GLU A C 1
ATOM 846 O O . GLU A 1 112 ? 5.41 10.922 2.344 1 98.94 112 GLU A O 1
ATOM 851 N N . ALA A 1 113 ? 3.408 11.719 2.748 1 98.94 113 ALA A N 1
ATOM 852 C CA . ALA A 1 113 ? 2.996 10.617 3.609 1 98.94 113 ALA A CA 1
ATOM 853 C C . ALA A 1 113 ? 1.685 10 3.127 1 98.94 113 ALA A C 1
ATOM 855 O O . ALA A 1 113 ? 0.78 10.719 2.693 1 98.94 113 ALA A O 1
ATOM 856 N N . THR A 1 114 ? 1.509 8.695 3.221 1 98.88 114 THR A N 1
ATOM 857 C CA . THR A 1 114 ? 0.239 8.016 3.002 1 98.88 114 THR A CA 1
ATOM 858 C C . THR A 1 114 ? -0.192 7.258 4.254 1 98.88 114 THR A C 1
ATOM 860 O O . THR A 1 114 ? 0.591 6.492 4.824 1 98.88 114 THR A O 1
ATOM 863 N N . VAL A 1 115 ? -1.39 7.539 4.672 1 98.94 115 VAL A N 1
ATOM 864 C CA . VAL A 1 115 ? -1.978 6.926 5.855 1 98.94 115 VAL A CA 1
ATOM 865 C C . VAL A 1 115 ? -3.27 6.203 5.48 1 98.94 115 VAL A C 1
ATOM 867 O O . VAL A 1 115 ? -4.129 6.77 4.801 1 98.94 115 VAL A O 1
ATOM 870 N N . TRP A 1 116 ? -3.346 4.961 5.91 1 98.38 116 TRP A N 1
ATOM 871 C CA . TRP A 1 116 ? -4.586 4.199 5.809 1 98.38 116 TRP A CA 1
ATOM 872 C C . TRP A 1 116 ? -5.375 4.273 7.113 1 98.38 116 TRP A C 1
ATOM 874 O O . TRP A 1 116 ? -4.906 3.811 8.156 1 98.38 116 TRP A O 1
ATOM 884 N N . GLU A 1 117 ? -6.52 4.879 7 1 98.31 117 GLU A N 1
ATOM 885 C CA . GLU A 1 117 ? -7.453 4.867 8.125 1 98.31 117 GLU A CA 1
ATOM 886 C C . GLU A 1 117 ? -8.539 3.82 7.93 1 98.31 117 GLU A C 1
ATOM 888 O O . GLU A 1 117 ? -9.328 3.904 6.984 1 98.31 117 GLU A O 1
ATOM 893 N N . LYS A 1 118 ? -8.641 2.928 8.875 1 96.38 118 LYS A N 1
ATOM 894 C CA . LYS A 1 118 ? -9.617 1.842 8.82 1 96.38 118 LYS A CA 1
ATOM 895 C C . LYS A 1 118 ? -10.977 2.297 9.336 1 96.38 118 LYS A C 1
ATOM 897 O O . LYS A 1 118 ? -11.086 3.346 9.969 1 96.38 118 LYS A O 1
ATOM 902 N N . PRO A 1 119 ? -11.977 1.496 9.102 1 94.88 119 PRO A N 1
ATOM 903 C CA . PRO A 1 119 ? -13.32 1.887 9.539 1 94.88 119 PRO A CA 1
ATOM 904 C C . PRO A 1 119 ? -13.422 2.043 11.055 1 94.88 119 PRO A C 1
ATOM 906 O O . PRO A 1 119 ? -14.234 2.84 11.539 1 94.88 119 PRO A O 1
ATOM 909 N N . ASP A 1 120 ? -12.594 1.361 11.773 1 94.5 120 ASP A N 1
ATOM 910 C CA . ASP A 1 120 ? -12.656 1.437 13.227 1 94.5 120 ASP A CA 1
ATOM 911 C C . ASP A 1 120 ? -11.828 2.607 13.75 1 94.5 120 ASP A C 1
ATOM 913 O O . ASP A 1 120 ? -11.68 2.77 14.961 1 94.5 120 ASP A O 1
ATOM 917 N N . GLY A 1 121 ? -11.195 3.32 12.859 1 95.38 121 GLY A N 1
ATOM 918 C CA . GLY A 1 121 ? -10.469 4.523 13.242 1 95.38 121 GLY A CA 1
ATOM 919 C C . GLY A 1 121 ? -8.984 4.297 13.406 1 95.38 121 GLY A C 1
ATOM 920 O O . GLY A 1 121 ? -8.211 5.25 13.555 1 95.38 121 GLY A O 1
ATOM 921 N N . THR A 1 122 ? -8.617 3.012 13.445 1 96.44 122 THR A N 1
ATOM 922 C CA . THR A 1 122 ? -7.184 2.777 13.555 1 96.44 122 THR A CA 1
ATOM 923 C C . THR A 1 122 ? -6.473 3.166 12.258 1 96.44 122 THR A C 1
ATOM 925 O O . THR A 1 122 ? -7.082 3.174 11.188 1 96.44 122 THR A O 1
ATOM 928 N N . ARG A 1 123 ? -5.18 3.453 12.383 1 97.88 123 ARG A N 1
ATOM 929 C CA . ARG A 1 123 ? -4.418 4.008 11.273 1 97.88 123 ARG A CA 1
ATOM 930 C C . ARG A 1 123 ? -3.104 3.258 11.078 1 97.88 123 ARG A C 1
ATOM 932 O O . ARG A 1 123 ? -2.547 2.713 12.031 1 97.88 123 ARG A O 1
ATOM 939 N N . GLN A 1 124 ? -2.742 3.223 9.906 1 97.62 124 GLN A N 1
ATOM 940 C CA . GLN A 1 124 ? -1.431 2.688 9.555 1 97.62 124 GLN A CA 1
ATOM 941 C C . GLN A 1 124 ? -0.698 3.615 8.586 1 97.62 124 GLN A C 1
ATOM 943 O O . GLN A 1 124 ? -1.263 4.039 7.578 1 97.62 124 GLN A O 1
ATOM 948 N N . LEU A 1 125 ? 0.549 4.031 8.969 1 98.75 125 LEU A N 1
ATOM 949 C CA . LEU A 1 125 ? 1.426 4.738 8.047 1 98.75 125 LEU A CA 1
ATOM 950 C C . LEU A 1 125 ? 1.987 3.787 6.996 1 98.75 125 LEU A C 1
ATOM 952 O O . LEU A 1 125 ? 2.742 2.869 7.324 1 98.75 125 LEU A O 1
ATOM 956 N N . THR A 1 126 ? 1.652 4 5.703 1 96.94 126 THR A N 1
ATOM 957 C CA . THR A 1 126 ? 2.049 3.031 4.688 1 96.94 126 THR A CA 1
ATOM 958 C C . THR A 1 126 ? 3.24 3.547 3.885 1 96.94 126 THR A C 1
ATOM 960 O O . THR A 1 126 ? 3.959 2.766 3.26 1 96.94 126 THR A O 1
ATOM 963 N N . SER A 1 127 ? 3.379 4.809 3.824 1 97.88 127 SER A N 1
ATOM 964 C CA . SER A 1 127 ? 4.547 5.391 3.17 1 97.88 127 SER A CA 1
ATOM 965 C C . SER A 1 127 ? 4.871 6.77 3.74 1 97.88 127 SER A C 1
ATOM 967 O O . SER A 1 127 ? 3.969 7.508 4.137 1 97.88 127 SER A O 1
ATOM 969 N N . PHE A 1 128 ? 6.191 7.121 3.779 1 98.75 128 PHE A N 1
ATOM 970 C CA . PHE A 1 128 ? 6.715 8.414 4.203 1 98.75 128 PHE A CA 1
ATOM 971 C C . PHE A 1 128 ? 8.047 8.711 3.521 1 98.75 128 PHE A C 1
ATOM 973 O O . PHE A 1 128 ? 9.031 8 3.734 1 98.75 128 PHE A O 1
ATOM 980 N N . LYS A 1 129 ? 8.047 9.773 2.756 1 98.25 129 LYS A N 1
ATOM 981 C CA . LYS A 1 129 ? 9.273 10.078 2.025 1 98.25 129 LYS A CA 1
ATOM 982 C C . LYS A 1 129 ? 9.453 11.586 1.873 1 98.25 129 LYS A C 1
ATOM 984 O O . LYS A 1 129 ? 8.477 12.32 1.724 1 98.25 129 LYS A O 1
ATOM 989 N N . GLN A 1 130 ? 10.641 12.047 1.915 1 97.69 130 GLN A N 1
ATOM 990 C CA . GLN A 1 130 ? 10.922 13.445 1.627 1 97.69 130 GLN A CA 1
ATOM 991 C C . GLN A 1 130 ? 10.703 13.758 0.15 1 97.69 130 GLN A C 1
ATOM 993 O O . GLN A 1 130 ? 11.047 12.961 -0.72 1 97.69 130 GLN A O 1
ATOM 998 N N . VAL A 1 131 ? 10.18 14.961 -0.117 1 97.44 131 VAL A N 1
ATOM 999 C CA . VAL A 1 131 ? 9.922 15.32 -1.506 1 97.44 131 VAL A CA 1
ATOM 1000 C C . VAL A 1 131 ? 10.555 16.672 -1.815 1 97.44 131 VAL A C 1
ATOM 1002 O O . VAL A 1 131 ? 10.789 17.484 -0.911 1 97.44 131 VAL A O 1
ATOM 1005 N N . MET B 1 1 ? -59.562 -77.75 4.078 1 35.88 1 MET B N 1
ATOM 1006 C CA . MET B 1 1 ? -59.375 -76.625 5.016 1 35.88 1 MET B CA 1
ATOM 1007 C C . MET B 1 1 ? -59.156 -75.312 4.27 1 35.88 1 MET B C 1
ATOM 1009 O O . MET B 1 1 ? -58.156 -75.125 3.586 1 35.88 1 MET B O 1
ATOM 1013 N N . ARG B 1 2 ? -60.281 -74.688 3.672 1 37.97 2 ARG B N 1
ATOM 1014 C CA . ARG B 1 2 ? -60.344 -73.625 2.686 1 37.97 2 ARG B CA 1
ATOM 1015 C C . ARG B 1 2 ? -59.75 -72.312 3.24 1 37.97 2 ARG B C 1
ATOM 1017 O O . ARG B 1 2 ? -60.094 -71.875 4.352 1 37.97 2 ARG B O 1
ATOM 1024 N N . SER B 1 3 ? -58.625 -71.938 2.684 1 40.38 3 SER B N 1
ATOM 1025 C CA . SER B 1 3 ? -57.688 -70.812 2.945 1 40.38 3 SER B CA 1
ATOM 1026 C C . SER B 1 3 ? -58.344 -69.5 2.748 1 40.38 3 SER B C 1
ATOM 1028 O O . SER B 1 3 ? -59.031 -69.25 1.738 1 40.38 3 SER B O 1
ATOM 1030 N N . PHE B 1 4 ? -58.938 -68.875 3.877 1 41.97 4 PHE B N 1
ATOM 1031 C CA . PHE B 1 4 ? -59.562 -67.562 4.016 1 41.97 4 PHE B CA 1
ATOM 1032 C C . PHE B 1 4 ? -58.688 -66.5 3.461 1 41.97 4 PHE B C 1
ATOM 1034 O O . PHE B 1 4 ? -57.531 -66.312 3.889 1 41.97 4 PHE B O 1
ATOM 1041 N N . SER B 1 5 ? -58.781 -66.125 2.189 1 44.84 5 SER B N 1
ATOM 1042 C CA . SER B 1 5 ? -58.062 -65.125 1.426 1 44.84 5 SER B CA 1
ATOM 1043 C C . SER B 1 5 ? -58.312 -63.688 1.962 1 44.84 5 SER B C 1
ATOM 1045 O O . SER B 1 5 ? -59.406 -63.156 1.793 1 44.84 5 SER B O 1
ATOM 1047 N N . ALA B 1 6 ? -57.938 -63.375 3.221 1 39.59 6 ALA B N 1
ATOM 1048 C CA . ALA B 1 6 ? -58.219 -62.062 3.809 1 39.59 6 ALA B CA 1
ATOM 1049 C C . ALA B 1 6 ? -57.625 -60.938 2.943 1 39.59 6 ALA B C 1
ATOM 1051 O O . ALA B 1 6 ? -56.469 -60.969 2.578 1 39.59 6 ALA B O 1
ATOM 1052 N N . PHE B 1 7 ? -58.438 -60.406 2.031 1 41.69 7 PHE B N 1
ATOM 1053 C CA . PHE B 1 7 ? -58.156 -59.281 1.146 1 41.69 7 PHE B CA 1
ATOM 1054 C C . PHE B 1 7 ? -57.844 -58.031 1.947 1 41.69 7 PHE B C 1
ATOM 1056 O O . PHE B 1 7 ? -58.688 -57.5 2.658 1 41.69 7 PHE B O 1
ATOM 1063 N N . LEU B 1 8 ? -56.656 -58 2.631 1 37.84 8 LEU B N 1
ATOM 1064 C CA . LEU B 1 8 ? -56.25 -56.844 3.4 1 37.84 8 LEU B CA 1
ATOM 1065 C C . LEU B 1 8 ? -56.219 -55.594 2.52 1 37.84 8 LEU B C 1
ATOM 1067 O O . LEU B 1 8 ? -55.562 -55.562 1.479 1 37.84 8 LEU B O 1
ATOM 1071 N N . LEU B 1 9 ? -57.375 -54.875 2.439 1 37.41 9 LEU B N 1
ATOM 1072 C CA . LEU B 1 9 ? -57.562 -53.594 1.762 1 37.41 9 LEU B CA 1
ATOM 1073 C C . LEU B 1 9 ? -56.562 -52.562 2.291 1 37.41 9 LEU B C 1
ATOM 1075 O O . LEU B 1 9 ? -56.594 -52.219 3.479 1 37.41 9 LEU B O 1
ATOM 1079 N N . VAL B 1 10 ? -55.281 -52.562 1.878 1 37.16 10 VAL B N 1
ATOM 1080 C CA . VAL B 1 10 ? -54.25 -51.625 2.254 1 37.16 10 VAL B CA 1
ATOM 1081 C C . VAL B 1 10 ? -54.656 -50.219 1.814 1 37.16 10 VAL B C 1
ATOM 1083 O O . VAL B 1 10 ? -54.938 -49.969 0.637 1 37.16 10 VAL B O 1
ATOM 1086 N N . SER B 1 11 ? -55.5 -49.469 2.641 1 38.22 11 SER B N 1
ATOM 1087 C CA . SER B 1 11 ? -55.844 -48.062 2.441 1 38.22 11 SER B CA 1
ATOM 1088 C C . SER B 1 11 ? -54.625 -47.188 2.246 1 38.22 11 SER B C 1
ATOM 1090 O O . SER B 1 11 ? -53.656 -47.281 3.012 1 38.22 11 SER B O 1
ATOM 1092 N N . SER B 1 12 ? -54.219 -46.906 0.985 1 38.22 12 SER B N 1
ATOM 1093 C CA . SER B 1 12 ? -53.125 -46.062 0.549 1 38.22 12 SER B CA 1
ATOM 1094 C C . SER B 1 12 ? -53.312 -44.625 1.047 1 38.22 12 SER B C 1
ATOM 1096 O O . SER B 1 12 ? -54.312 -43.969 0.685 1 38.22 12 SER B O 1
ATOM 1098 N N . LEU B 1 13 ? -53.125 -44.375 2.416 1 38.53 13 LEU B N 1
ATOM 1099 C CA . LEU B 1 13 ? -53.125 -43.031 2.953 1 38.53 13 LEU B CA 1
ATOM 1100 C C . LEU B 1 13 ? -52.25 -42.094 2.123 1 38.53 13 LEU B C 1
ATOM 1102 O O . LEU B 1 13 ? -51.031 -42.312 2.041 1 38.53 13 LEU B O 1
ATOM 1106 N N . PHE B 1 14 ? -52.781 -41.562 0.983 1 36.25 14 PHE B N 1
ATOM 1107 C CA . PHE B 1 14 ? -52.156 -40.562 0.135 1 36.25 14 PHE B CA 1
ATOM 1108 C C . PHE B 1 14 ? -51.781 -39.344 0.945 1 36.25 14 PHE B C 1
ATOM 1110 O O . PHE B 1 14 ? -52.656 -38.625 1.438 1 36.25 14 PHE B O 1
ATOM 1117 N N . LEU B 1 15 ? -50.688 -39.438 1.777 1 35.62 15 LEU B N 1
ATOM 1118 C CA . LEU B 1 15 ? -50.188 -38.25 2.475 1 35.62 15 LEU B CA 1
ATOM 1119 C C . LEU B 1 15 ? -49.875 -37.156 1.491 1 35.62 15 LEU B C 1
ATOM 1121 O O . LEU B 1 15 ? -49.062 -37.312 0.587 1 35.62 15 LEU B O 1
ATOM 1125 N N . VAL B 1 16 ? -50.938 -36.312 1.173 1 37.75 16 VAL B N 1
ATOM 1126 C CA . VAL B 1 16 ? -50.75 -35.094 0.383 1 37.75 16 VAL B CA 1
ATOM 1127 C C . VAL B 1 16 ? -49.719 -34.219 1.03 1 37.75 16 VAL B C 1
ATOM 1129 O O . VAL B 1 16 ? -49.906 -33.719 2.143 1 37.75 16 VAL B O 1
ATOM 1132 N N . VAL B 1 17 ? -48.438 -34.531 0.792 1 35.03 17 VAL B N 1
ATOM 1133 C CA . VAL B 1 17 ? -47.344 -33.656 1.221 1 35.03 17 VAL B CA 1
ATOM 1134 C C . VAL B 1 17 ? -47.5 -32.312 0.557 1 35.03 17 VAL B C 1
ATOM 1136 O O . VAL B 1 17 ? -47.469 -32.188 -0.672 1 35.03 17 VAL B O 1
ATOM 1139 N N . THR B 1 18 ? -48.438 -31.438 1.143 1 35.28 18 THR B N 1
ATOM 1140 C CA . THR B 1 18 ? -48.5 -30.047 0.725 1 35.28 18 THR B CA 1
ATOM 1141 C C . THR B 1 18 ? -47.125 -29.406 0.729 1 35.28 18 THR B C 1
ATOM 1143 O O . THR B 1 18 ? -46.406 -29.453 1.737 1 35.28 18 THR B O 1
ATOM 1146 N N . ILE B 1 19 ? -46.406 -29.516 -0.368 1 34.12 19 ILE B N 1
ATOM 1147 C CA . ILE B 1 19 ? -45.156 -28.797 -0.593 1 34.12 19 ILE B CA 1
ATOM 1148 C C . ILE B 1 19 ? -45.375 -27.297 -0.399 1 34.12 19 ILE B C 1
ATOM 1150 O O . ILE B 1 19 ? -46.219 -26.688 -1.085 1 34.12 19 ILE B O 1
ATOM 1154 N N . THR B 1 20 ? -45.469 -26.859 0.907 1 34.44 20 THR B N 1
ATOM 1155 C CA . THR B 1 20 ? -45.438 -25.422 1.152 1 34.44 2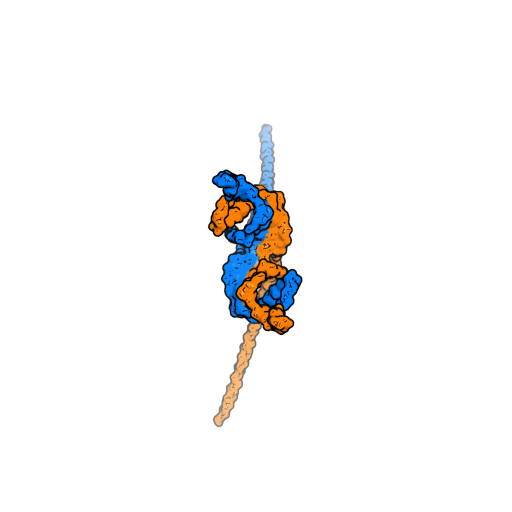0 THR B CA 1
ATOM 1156 C C . THR B 1 20 ? -44.344 -24.766 0.334 1 34.44 20 THR B C 1
ATOM 1158 O O . THR B 1 20 ? -43.219 -25.25 0.284 1 34.44 20 THR B O 1
ATOM 1161 N N . ALA B 1 21 ? -44.719 -24.219 -0.818 1 33.03 21 ALA B N 1
ATOM 1162 C CA . ALA B 1 21 ? -43.906 -23.328 -1.646 1 33.03 21 ALA B CA 1
ATOM 1163 C C . ALA B 1 21 ? -43.219 -22.25 -0.802 1 33.03 21 ALA B C 1
ATOM 1165 O O . ALA B 1 21 ? -43.906 -21.531 -0.054 1 33.03 21 ALA B O 1
ATOM 1166 N N . GLY B 1 22 ? -42.031 -22.578 -0.276 1 29.44 22 GLY B N 1
ATOM 1167 C CA . GLY B 1 22 ? -41.188 -21.578 0.37 1 29.44 22 GLY B CA 1
ATOM 1168 C C . GLY B 1 22 ? -41.156 -20.25 -0.359 1 29.44 22 GLY B C 1
ATOM 1169 O O . GLY B 1 22 ? -41 -20.219 -1.581 1 29.44 22 GLY B O 1
ATOM 1170 N N . ALA B 1 23 ? -41.969 -19.328 0.134 1 31.78 23 ALA B N 1
ATOM 1171 C CA . ALA B 1 23 ? -41.844 -17.938 -0.313 1 31.78 23 ALA B CA 1
ATOM 1172 C C . ALA B 1 23 ? -40.375 -17.531 -0.472 1 31.78 23 ALA B C 1
ATOM 1174 O O . ALA B 1 23 ? -39.594 -17.656 0.469 1 31.78 23 ALA B O 1
ATOM 1175 N N . ALA B 1 24 ? -39.875 -17.672 -1.712 1 31.39 24 ALA B N 1
ATOM 1176 C CA . ALA B 1 24 ? -38.594 -17.062 -2.059 1 31.39 24 ALA B CA 1
ATOM 1177 C C . ALA B 1 24 ? -38.562 -15.609 -1.608 1 31.39 24 ALA B C 1
ATOM 1179 O O . ALA B 1 24 ? -39.344 -14.789 -2.047 1 31.39 24 ALA B O 1
ATOM 1180 N N . VAL B 1 25 ? -38.344 -15.43 -0.317 1 30.84 25 VAL B N 1
ATOM 1181 C CA . VAL B 1 25 ? -38 -14.062 0.054 1 30.84 25 VAL B CA 1
ATOM 1182 C C . VAL B 1 25 ? -36.938 -13.516 -0.916 1 30.84 25 VAL B C 1
ATOM 1184 O O . VAL B 1 25 ? -35.844 -14.055 -1.013 1 30.84 25 VAL B O 1
ATOM 1187 N N . SER B 1 26 ? -37.375 -12.984 -2.045 1 34.31 26 SER B N 1
ATOM 1188 C CA . SER B 1 26 ? -36.438 -12.148 -2.814 1 34.31 26 SER B CA 1
ATOM 1189 C C . SER B 1 26 ? -35.719 -11.148 -1.914 1 34.31 26 SER B C 1
ATOM 1191 O O . SER B 1 26 ? -36.344 -10.242 -1.357 1 34.31 26 SER B O 1
ATOM 1193 N N . VAL B 1 27 ? -34.844 -11.664 -1.196 1 31.83 27 VAL B N 1
ATOM 1194 C CA . VAL B 1 27 ? -33.938 -10.664 -0.629 1 31.83 27 VAL B CA 1
ATOM 1195 C C . VAL B 1 27 ? -33.469 -9.703 -1.724 1 31.83 27 VAL B C 1
ATOM 1197 O O . VAL B 1 27 ? -32.812 -10.109 -2.674 1 31.83 27 VAL B O 1
ATOM 1200 N N . HIS B 1 28 ? -34.406 -8.828 -2.098 1 34.19 28 HIS B N 1
ATOM 1201 C CA . HIS B 1 28 ? -33.812 -7.68 -2.777 1 34.19 28 HIS B CA 1
ATOM 1202 C C . HIS B 1 28 ? -32.531 -7.227 -2.078 1 34.19 28 HIS B C 1
ATOM 1204 O O . HIS B 1 28 ? -32.562 -6.828 -0.913 1 34.19 28 HIS B O 1
ATOM 1210 N N . HIS B 1 29 ? -31.484 -7.957 -2.303 1 33.97 29 HIS B N 1
ATOM 1211 C CA . HIS B 1 29 ? -30.234 -7.297 -1.951 1 33.97 29 HIS B CA 1
ATOM 1212 C C . HIS B 1 29 ? -30.219 -5.844 -2.41 1 33.97 29 HIS B C 1
ATOM 1214 O O . HIS B 1 29 ? -30.203 -5.566 -3.611 1 33.97 29 HIS B O 1
ATOM 1220 N N . ASP B 1 30 ? -31 -5.035 -1.817 1 33.91 30 ASP B N 1
ATOM 1221 C CA . ASP B 1 30 ? -30.562 -3.668 -2.072 1 33.91 30 ASP B CA 1
ATOM 1222 C C . ASP B 1 30 ? -29.047 -3.604 -2.275 1 33.91 30 ASP B C 1
ATOM 1224 O O . ASP B 1 30 ? -28.281 -3.979 -1.385 1 33.91 30 ASP B O 1
ATOM 1228 N N . ALA B 1 31 ? -28.547 -3.779 -3.49 1 36.31 31 ALA B N 1
ATOM 1229 C CA . ALA B 1 31 ? -27.156 -3.572 -3.865 1 36.31 31 ALA B CA 1
ATOM 1230 C C . ALA B 1 31 ? -26.531 -2.436 -3.057 1 36.31 31 ALA B C 1
ATOM 1232 O O . ALA B 1 31 ? -26.969 -1.285 -3.158 1 36.31 31 ALA B O 1
ATOM 1233 N N . GLU B 1 32 ? -26.25 -2.572 -1.785 1 39.69 32 GLU B N 1
ATOM 1234 C CA . GLU B 1 32 ? -25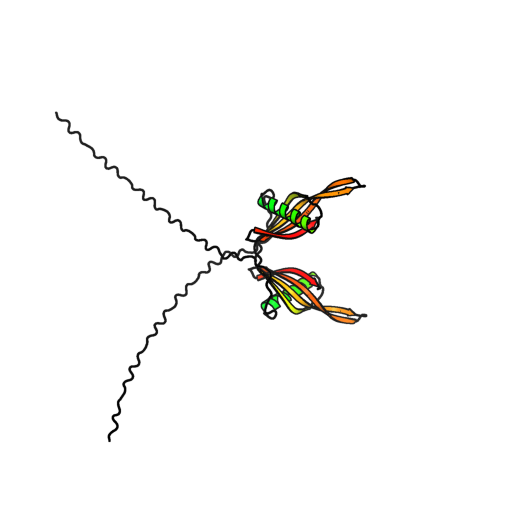.406 -1.594 -1.106 1 39.69 32 GLU B CA 1
ATOM 1235 C C . GLU B 1 32 ? -24.578 -0.794 -2.105 1 39.69 32 GLU B C 1
ATOM 1237 O O . GLU B 1 32 ? -24.031 -1.354 -3.061 1 39.69 32 GLU B O 1
ATOM 1242 N N . LYS B 1 33 ? -24.859 0.377 -2.307 1 40.53 33 LYS B N 1
ATOM 1243 C CA . LYS B 1 33 ? -24.031 1.225 -3.148 1 40.53 33 LYS B CA 1
ATOM 1244 C C . LYS B 1 33 ? -22.562 0.766 -3.111 1 40.53 33 LYS B C 1
ATOM 1246 O O . LYS B 1 33 ? -21.969 0.689 -2.041 1 40.53 33 LYS B O 1
ATOM 1251 N N . PRO B 1 34 ? -22.188 -0.123 -3.982 1 43.47 34 PRO B N 1
ATOM 1252 C CA . PRO B 1 34 ? -20.781 -0.545 -3.914 1 43.47 34 PRO B CA 1
ATOM 1253 C C . PRO B 1 34 ? -19.844 0.57 -3.443 1 43.47 34 PRO B C 1
ATOM 1255 O O . PRO B 1 34 ? -19.953 1.708 -3.908 1 43.47 34 PRO B O 1
ATOM 1258 N N . LEU B 1 35 ? -19.562 0.794 -2.193 1 48.56 35 LEU B N 1
ATOM 1259 C CA . LEU B 1 35 ? -18.453 1.693 -1.925 1 48.56 35 LEU B CA 1
ATOM 1260 C C . LEU B 1 35 ? -17.438 1.668 -3.072 1 48.56 35 LEU B C 1
ATOM 1262 O O . LEU B 1 35 ? -16.703 0.696 -3.234 1 48.56 35 LEU B O 1
ATOM 1266 N N . ASN B 1 36 ? -17.906 1.965 -4.184 1 53.69 36 ASN B N 1
ATOM 1267 C CA . ASN B 1 36 ? -17 2.006 -5.324 1 53.69 36 ASN B CA 1
ATOM 1268 C C . ASN B 1 36 ? -15.648 2.605 -4.941 1 53.69 36 ASN B C 1
ATOM 1270 O O . ASN B 1 36 ? -15.594 3.643 -4.281 1 53.69 36 ASN B O 1
ATOM 1274 N N . SER B 1 37 ? -14.633 1.706 -4.672 1 64.94 37 SER B N 1
ATOM 1275 C CA . SER B 1 37 ? -13.258 2.193 -4.598 1 64.94 37 SER B CA 1
ATOM 1276 C C . SER B 1 37 ? -13.008 3.289 -5.629 1 64.94 37 SER B C 1
ATOM 1278 O O . SER B 1 37 ? -13.273 3.105 -6.816 1 64.94 37 SER B O 1
ATOM 1280 N N . GLY B 1 38 ? -13.164 4.566 -5.242 1 76.81 38 GLY B N 1
ATOM 1281 C CA . GLY B 1 38 ? -13.039 5.699 -6.145 1 76.81 38 GLY B CA 1
ATOM 1282 C C . GLY B 1 38 ? -11.602 6.102 -6.402 1 76.81 38 GLY B C 1
ATOM 1283 O O . GLY B 1 38 ? -10.68 5.547 -5.801 1 76.81 38 GLY B O 1
ATOM 1284 N N . GLY B 1 39 ? -11.258 6.848 -7.43 1 90.69 39 GLY B N 1
ATOM 1285 C CA . GLY B 1 39 ? -10.008 7.527 -7.723 1 90.69 39 GLY B CA 1
ATOM 1286 C C . GLY B 1 39 ? -9.625 8.555 -6.676 1 90.69 39 GLY B C 1
ATOM 1287 O O . GLY B 1 39 ? -10.398 8.82 -5.75 1 90.69 39 GLY B O 1
ATOM 1288 N N . TRP B 1 40 ? -8.438 8.906 -6.637 1 96.62 40 TRP B N 1
ATOM 1289 C CA . TRP B 1 40 ? -7.949 9.953 -5.738 1 96.62 40 TRP B CA 1
ATOM 1290 C C . TRP B 1 40 ? -8.719 11.25 -5.949 1 96.62 40 TRP B C 1
ATOM 1292 O O . TRP B 1 40 ? -8.977 11.656 -7.086 1 96.62 40 TRP B O 1
ATOM 1302 N N . GLN B 1 41 ? -9.102 11.867 -4.871 1 97.56 41 GLN B N 1
ATOM 1303 C CA . GLN B 1 41 ? -9.812 13.148 -4.887 1 97.56 41 GLN B CA 1
ATOM 1304 C C . GLN B 1 41 ? -9.094 14.188 -4.039 1 97.56 41 GLN B C 1
ATOM 1306 O O . GLN B 1 41 ? -8.703 13.914 -2.9 1 97.56 41 GLN B O 1
ATOM 1311 N N . PRO B 1 42 ? -8.945 15.398 -4.539 1 98.25 42 PRO B N 1
ATOM 1312 C CA . PRO B 1 42 ? -8.258 16.422 -3.744 1 98.25 42 PRO B CA 1
ATOM 1313 C C . PRO B 1 42 ? -9 16.766 -2.461 1 98.25 42 PRO B C 1
ATOM 1315 O O . PRO B 1 42 ? -10.234 16.812 -2.449 1 98.25 42 PRO B O 1
ATOM 1318 N N . ILE B 1 43 ? -8.289 16.938 -1.477 1 98.62 43 ILE B N 1
ATOM 1319 C CA . ILE B 1 43 ? -8.828 17.484 -0.241 1 98.62 43 ILE B CA 1
ATOM 1320 C C . ILE B 1 43 ? -9.047 18.984 -0.402 1 98.62 43 ILE B C 1
ATOM 1322 O O . ILE B 1 43 ? -8.094 19.75 -0.608 1 98.62 43 ILE B O 1
ATOM 1326 N N . LYS B 1 44 ? -10.164 19.422 -0.283 1 98.25 44 LYS B N 1
ATOM 1327 C CA . LYS B 1 44 ? -10.508 20.828 -0.551 1 98.25 44 LYS B CA 1
ATOM 1328 C C . LYS B 1 44 ? -10.07 21.734 0.593 1 98.25 44 LYS B C 1
ATOM 1330 O O . LYS B 1 44 ? -9.633 22.859 0.364 1 98.25 44 LYS B O 1
ATOM 1335 N N . ASN B 1 45 ? -10.18 21.281 1.801 1 98.56 45 ASN B N 1
ATOM 1336 C CA . ASN B 1 45 ? -9.797 22.062 2.977 1 98.56 45 ASN B CA 1
ATOM 1337 C C . ASN B 1 45 ? -8.75 21.328 3.812 1 98.56 45 ASN B C 1
ATOM 1339 O O . ASN B 1 45 ? -9.094 20.516 4.684 1 98.56 45 ASN B O 1
ATOM 1343 N N . VAL B 1 46 ? -7.543 21.625 3.672 1 98.5 46 VAL B N 1
ATOM 1344 C CA . VAL B 1 46 ? -6.469 20.906 4.352 1 98.5 46 VAL B CA 1
ATOM 1345 C C . VAL B 1 46 ? -6.395 21.359 5.812 1 98.5 46 VAL B C 1
ATOM 1347 O O . VAL B 1 46 ? -5.734 20.703 6.629 1 98.5 46 VAL B O 1
ATOM 1350 N N . SER B 1 47 ? -7.035 22.438 6.188 1 98 47 SER B N 1
ATOM 1351 C CA . SER B 1 47 ? -7.051 22.891 7.574 1 98 47 SER B CA 1
ATOM 1352 C C . SER B 1 47 ? -8.102 22.141 8.391 1 98 47 SER B C 1
ATOM 1354 O O . SER B 1 47 ? -8.234 22.359 9.594 1 98 47 SER B O 1
ATOM 1356 N N . ASP B 1 48 ? -8.891 21.344 7.73 1 98.31 48 ASP B N 1
ATOM 1357 C CA . ASP B 1 48 ? -9.836 20.469 8.438 1 98.31 48 ASP B CA 1
ATOM 1358 C C . ASP B 1 48 ? -9.164 19.766 9.609 1 98.31 48 ASP B C 1
ATOM 1360 O O . ASP B 1 48 ? -8.094 19.172 9.453 1 98.31 48 ASP B O 1
ATOM 1364 N N . PRO B 1 49 ? -9.781 19.797 10.812 1 98.56 49 PRO B N 1
ATOM 1365 C CA . PRO B 1 49 ? -9.133 19.219 12 1 98.56 49 PRO B CA 1
ATOM 1366 C C . PRO B 1 49 ? -8.789 17.75 11.828 1 98.56 49 PRO B C 1
ATOM 1368 O O . PRO B 1 49 ? -7.77 17.281 12.352 1 98.56 49 PRO B O 1
ATOM 1371 N N . HIS B 1 50 ? -9.617 16.969 11.156 1 98.75 50 HIS B N 1
ATOM 1372 C CA . HIS B 1 50 ? -9.328 15.562 10.961 1 98.75 50 HIS B CA 1
ATOM 1373 C C . HIS B 1 50 ? -8.109 15.359 10.062 1 98.75 50 HIS B C 1
ATOM 1375 O O . HIS B 1 50 ? -7.27 14.508 10.336 1 98.75 50 HIS B O 1
ATOM 1381 N N . VAL B 1 51 ? -8.016 16.156 9.023 1 98.88 51 VAL B N 1
ATOM 1382 C CA . VAL B 1 51 ? -6.859 16.109 8.125 1 98.88 51 VAL B CA 1
ATOM 1383 C C . VAL B 1 51 ? -5.594 16.484 8.898 1 98.88 51 VAL B C 1
ATOM 1385 O O . VAL B 1 51 ? -4.555 15.836 8.734 1 98.88 51 VAL B O 1
ATOM 1388 N N . GLN B 1 52 ? -5.684 17.531 9.727 1 98.88 52 GLN B N 1
ATOM 1389 C CA . GLN B 1 52 ? -4.555 17.906 10.57 1 98.88 52 GLN B CA 1
ATOM 1390 C C . GLN B 1 52 ? -4.16 16.766 11.492 1 98.88 52 GLN B C 1
ATOM 1392 O O . GLN B 1 52 ? -2.971 16.5 11.688 1 98.88 52 GLN B O 1
ATOM 1397 N N . GLU B 1 53 ? -5.16 16.047 12.039 1 98.88 53 GLU B N 1
ATOM 1398 C CA . GLU B 1 53 ? -4.895 14.898 12.906 1 98.88 53 GLU B CA 1
ATOM 1399 C C . GLU B 1 53 ? -4.16 13.797 12.156 1 98.88 53 GLU B C 1
ATOM 1401 O O . GLU B 1 53 ? -3.242 13.172 12.695 1 98.88 53 GLU B O 1
ATOM 1406 N N . ILE B 1 54 ? -4.543 13.539 10.93 1 98.94 54 ILE B N 1
ATOM 1407 C CA . ILE B 1 54 ? -3.893 12.531 10.109 1 98.94 54 ILE B CA 1
ATOM 1408 C C . ILE B 1 54 ? -2.438 12.922 9.859 1 98.94 54 ILE B C 1
ATOM 1410 O O . ILE B 1 54 ? -1.539 12.078 9.93 1 98.94 54 ILE B O 1
ATOM 1414 N N . GLY B 1 55 ? -2.184 14.141 9.508 1 98.94 55 GLY B N 1
ATOM 1415 C CA . GLY B 1 55 ? -0.825 14.625 9.32 1 98.94 55 GLY B CA 1
ATOM 1416 C C . GLY B 1 55 ? 0.042 14.461 10.555 1 98.94 55 GLY B C 1
ATOM 1417 O O . GLY B 1 55 ? 1.181 14 10.461 1 98.94 55 GLY B O 1
ATOM 1418 N N . LYS B 1 56 ? -0.532 14.875 11.688 1 98.94 56 LYS B N 1
ATOM 1419 C CA . LYS B 1 56 ? 0.197 14.727 12.945 1 98.94 56 LYS B CA 1
ATOM 1420 C C . LYS B 1 56 ? 0.533 13.266 13.219 1 98.94 56 LYS B C 1
ATOM 1422 O O . LYS B 1 56 ? 1.655 12.945 13.617 1 98.94 56 LYS B O 1
ATOM 1427 N N . PHE B 1 57 ? -0.413 12.453 13.016 1 98.94 57 PHE B N 1
ATOM 1428 C CA . PHE B 1 57 ? -0.191 11.023 13.18 1 98.94 57 PHE B CA 1
ATOM 1429 C C . PHE B 1 57 ? 0.954 10.547 12.297 1 98.94 57 PHE B C 1
ATOM 14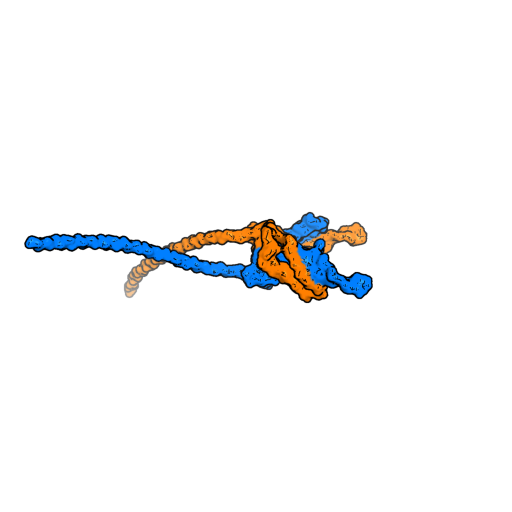31 O O . PHE B 1 57 ? 1.813 9.781 12.742 1 98.94 57 PHE B O 1
ATOM 1438 N N . ALA B 1 58 ? 0.973 10.914 11.047 1 98.94 58 ALA B N 1
ATOM 1439 C CA . ALA B 1 58 ? 1.976 10.469 10.078 1 98.94 58 ALA B CA 1
ATOM 1440 C C . ALA B 1 58 ? 3.385 10.82 10.555 1 98.94 58 ALA B C 1
ATOM 1442 O O . ALA B 1 58 ? 4.273 9.969 10.555 1 98.94 58 ALA B O 1
ATOM 1443 N N . VAL B 1 59 ? 3.578 12.039 10.961 1 98.94 59 VAL B N 1
ATOM 1444 C CA . VAL B 1 59 ? 4.898 12.492 11.375 1 98.94 59 VAL B CA 1
ATOM 1445 C C . VAL B 1 59 ? 5.305 11.781 12.664 1 98.94 59 VAL B C 1
ATOM 1447 O O . VAL B 1 59 ? 6.441 11.32 12.797 1 98.94 59 VAL B O 1
ATOM 1450 N N . ALA B 1 60 ? 4.359 11.68 13.586 1 98.75 60 ALA B N 1
ATOM 1451 C CA . ALA B 1 60 ? 4.652 11.023 14.859 1 98.75 60 ALA B CA 1
ATOM 1452 C C . ALA B 1 60 ? 5.043 9.57 14.648 1 98.75 60 ALA B C 1
ATOM 1454 O O . ALA B 1 60 ? 6.004 9.086 15.25 1 98.75 60 ALA B O 1
ATOM 1455 N N . GLU B 1 61 ? 4.277 8.906 13.883 1 98.81 61 GLU B N 1
ATOM 1456 C CA . GLU B 1 61 ? 4.559 7.496 13.617 1 98.81 61 GLU B CA 1
ATOM 1457 C C . GLU B 1 61 ? 5.922 7.32 12.953 1 98.81 61 GLU B C 1
ATOM 1459 O O . GLU B 1 61 ? 6.676 6.414 13.305 1 98.81 61 GLU B O 1
ATOM 1464 N N . TYR B 1 62 ? 6.211 8.117 11.992 1 98.69 62 TYR B N 1
ATOM 1465 C CA . TYR B 1 62 ? 7.516 8.055 11.336 1 98.69 62 TYR B CA 1
ATOM 1466 C C . TYR B 1 62 ? 8.641 8.32 12.336 1 98.69 62 TYR B C 1
ATOM 1468 O O . TYR B 1 62 ? 9.664 7.629 12.32 1 98.69 62 TYR B O 1
ATOM 1476 N N . ASP B 1 63 ? 8.422 9.297 13.102 1 97.81 63 ASP B N 1
ATOM 1477 C CA . ASP B 1 63 ? 9.43 9.656 14.094 1 97.81 63 ASP B CA 1
ATOM 1478 C C . ASP B 1 63 ? 9.664 8.516 15.078 1 97.81 63 ASP B C 1
ATOM 1480 O O . ASP B 1 63 ? 10.805 8.242 15.461 1 97.81 63 ASP B O 1
ATOM 1484 N N . ASN B 1 64 ? 8.648 7.945 15.516 1 97.75 64 ASN B N 1
ATOM 1485 C CA . ASN B 1 64 ? 8.758 6.82 16.438 1 97.75 64 ASN B CA 1
ATOM 1486 C C . ASN B 1 64 ? 9.594 5.688 15.859 1 97.75 64 ASN B C 1
ATOM 1488 O O . ASN B 1 64 ? 10.352 5.039 16.578 1 97.75 64 ASN B O 1
ATOM 1492 N N . LYS B 1 65 ? 9.516 5.426 14.672 1 97.19 65 LYS B N 1
ATOM 1493 C CA . LYS B 1 65 ? 10.195 4.305 14.023 1 97.19 65 LYS B CA 1
ATOM 1494 C C . LYS B 1 65 ? 11.617 4.688 13.609 1 97.19 65 LYS B C 1
ATOM 1496 O O . LYS B 1 65 ? 12.531 3.873 13.703 1 97.19 65 LYS B O 1
ATOM 1501 N N . SER B 1 66 ? 11.797 5.949 13.148 1 96.75 66 SER B N 1
ATOM 1502 C CA . SER B 1 66 ? 13.062 6.352 12.555 1 96.75 66 SER B CA 1
ATOM 1503 C C . SER B 1 66 ? 13.945 7.066 13.578 1 96.75 66 SER B C 1
ATOM 1505 O O . SER B 1 66 ? 15.156 7.207 13.367 1 96.75 66 SER B O 1
ATOM 1507 N N . LYS B 1 67 ? 13.383 7.582 14.602 1 95.38 67 LYS B N 1
ATOM 1508 C CA . LYS B 1 67 ? 14.055 8.414 15.594 1 95.38 67 LYS B CA 1
ATOM 1509 C C . LYS B 1 67 ? 14.648 9.664 14.953 1 95.38 67 LYS B C 1
ATOM 1511 O O . LYS B 1 67 ? 15.688 10.156 15.391 1 95.38 67 LYS B O 1
ATOM 1516 N N . ALA B 1 68 ? 14.023 10.188 13.992 1 95.12 68 ALA B N 1
ATOM 1517 C CA . ALA B 1 68 ? 14.5 11.328 13.211 1 95.12 68 ALA B CA 1
ATOM 1518 C C . ALA B 1 68 ? 14.258 12.641 13.945 1 95.12 68 ALA B C 1
ATOM 1520 O O . ALA B 1 68 ? 14.797 13.68 13.57 1 95.12 68 ALA B O 1
ATOM 1521 N N . GLN B 1 69 ? 13.391 12.578 14.969 1 96.31 69 GLN B N 1
ATOM 1522 C CA . GLN B 1 69 ? 13.047 13.75 15.773 1 96.31 69 GLN B CA 1
ATOM 1523 C C . GLN B 1 69 ? 12.391 14.828 14.922 1 96.31 69 GLN B C 1
ATOM 1525 O O . GLN B 1 69 ? 12.742 16 15.016 1 96.31 69 GLN B O 1
ATOM 1530 N N . LEU B 1 70 ? 11.555 14.477 14.062 1 98.19 70 LEU B N 1
ATOM 1531 C CA . LEU B 1 70 ? 10.766 15.406 13.266 1 98.19 70 LEU B CA 1
ATOM 1532 C C . LEU B 1 70 ? 9.586 15.945 14.062 1 98.19 70 LEU B C 1
ATOM 1534 O O . LEU B 1 70 ? 9.008 15.234 14.883 1 98.19 70 LEU B O 1
ATOM 1538 N N . VAL B 1 71 ? 9.211 17.234 13.773 1 98.38 71 VAL B N 1
ATOM 1539 C CA . VAL B 1 71 ? 8.039 17.875 14.375 1 98.38 71 VAL B CA 1
ATOM 1540 C C . VAL B 1 71 ? 7.086 18.344 13.281 1 98.38 71 VAL B C 1
ATOM 1542 O O . VAL B 1 71 ? 7.477 19.094 12.383 1 98.38 71 VAL B O 1
ATOM 1545 N N . PHE B 1 72 ? 5.871 17.891 13.414 1 98.88 72 PHE B N 1
ATOM 1546 C CA . PHE B 1 72 ? 4.836 18.281 12.461 1 98.88 72 PHE B CA 1
ATOM 1547 C C . PHE B 1 72 ? 4.648 19.797 12.438 1 98.88 72 PHE B C 1
ATOM 1549 O O . PHE B 1 72 ? 4.605 20.422 13.492 1 98.88 72 PHE B O 1
ATOM 1556 N N . GLN B 1 73 ? 4.527 20.391 11.18 1 98.88 73 GLN B N 1
ATOM 1557 C CA . GLN B 1 73 ? 4.258 21.812 11.062 1 98.88 73 GLN B CA 1
ATOM 1558 C C . GLN B 1 73 ? 2.908 22.062 10.398 1 98.88 73 GLN B C 1
ATOM 1560 O O . GLN B 1 73 ? 2.049 22.75 10.969 1 98.88 73 GLN B O 1
ATOM 1565 N N . GLU B 1 74 ? 2.691 21.516 9.188 1 98.62 74 GLU B N 1
ATOM 1566 C CA . GLU B 1 74 ? 1.424 21.766 8.5 1 98.62 74 GLU B CA 1
ATOM 1567 C C . GLU B 1 74 ? 1.194 20.75 7.383 1 98.62 74 GLU B C 1
ATOM 1569 O O . GLU B 1 74 ? 2.137 20.094 6.926 1 98.62 74 GLU B O 1
ATOM 1574 N N . VAL B 1 75 ? -0.108 20.672 7.012 1 98.94 75 VAL B N 1
ATOM 1575 C CA . VAL B 1 75 ? -0.473 20.031 5.758 1 98.94 75 VAL B CA 1
ATOM 1576 C C . VAL B 1 75 ? -0.494 21.047 4.629 1 98.94 75 VAL B C 1
ATOM 1578 O O . VAL B 1 75 ? -1.151 22.094 4.734 1 98.94 75 VAL B O 1
ATOM 1581 N N . VAL B 1 76 ? 0.238 20.766 3.543 1 98.94 76 VAL B N 1
ATOM 1582 C CA . VAL B 1 76 ? 0.32 21.688 2.404 1 98.94 76 VAL B CA 1
ATOM 1583 C C . VAL B 1 76 ? -0.798 21.375 1.412 1 98.94 76 VAL B C 1
ATOM 1585 O O . VAL B 1 76 ? -1.481 22.281 0.931 1 98.94 76 VAL B O 1
ATOM 1588 N N . LYS B 1 77 ? -1.053 20.188 1.088 1 98.88 77 LYS B N 1
ATOM 1589 C CA . LYS B 1 77 ? -2.08 19.656 0.195 1 98.88 77 LYS B CA 1
ATOM 1590 C C . LYS B 1 77 ? -2.254 18.156 0.386 1 98.88 77 LYS B C 1
ATOM 1592 O O . LYS B 1 77 ? -1.509 17.531 1.143 1 98.88 77 LYS B O 1
ATOM 1597 N N . GLY B 1 78 ? -3.287 17.656 -0.239 1 98.88 78 GLY B N 1
ATOM 1598 C CA . GLY B 1 78 ? -3.465 16.219 -0.146 1 98.88 78 GLY B CA 1
ATOM 1599 C C . GLY B 1 78 ? -4.645 15.711 -0.951 1 98.88 78 GLY B C 1
ATOM 1600 O O . GLY B 1 78 ? -5.375 16.5 -1.555 1 98.88 78 GLY B O 1
ATOM 1601 N N . GLU B 1 79 ? -4.781 14.375 -0.989 1 98.81 79 GLU B N 1
ATOM 1602 C CA . GLU B 1 79 ? -5.875 13.648 -1.635 1 98.81 79 GLU B CA 1
ATOM 1603 C C . GLU B 1 79 ? -6.344 12.477 -0.778 1 98.81 79 GLU B C 1
ATOM 1605 O O . GLU B 1 79 ? -5.594 11.977 0.065 1 98.81 79 GLU B O 1
ATOM 1610 N N . THR B 1 80 ? -7.574 12.109 -0.996 1 98.5 80 THR B N 1
ATOM 1611 C CA . THR B 1 80 ? -8.125 10.922 -0.351 1 98.5 80 THR B CA 1
ATOM 1612 C C . THR B 1 80 ? -8.586 9.906 -1.393 1 98.5 80 THR B C 1
ATOM 1614 O O . THR B 1 80 ? -8.922 10.281 -2.521 1 98.5 80 THR B O 1
ATOM 1617 N N . GLN B 1 81 ? -8.586 8.648 -1.008 1 97.12 81 GLN B N 1
ATOM 1618 C CA . GLN B 1 81 ? -9.086 7.535 -1.812 1 97.12 81 GLN B CA 1
ATOM 1619 C C . GLN B 1 81 ? -9.836 6.527 -0.949 1 97.12 81 GLN B C 1
ATOM 1621 O O . GLN B 1 81 ? -9.305 6.031 0.045 1 97.12 81 GLN B O 1
ATOM 1626 N N . VAL B 1 82 ? -11.039 6.34 -1.377 1 96.31 82 VAL B N 1
ATOM 1627 C CA . VAL B 1 82 ? -11.75 5.238 -0.743 1 96.31 82 VAL B CA 1
ATOM 1628 C C . VAL B 1 82 ? -11.148 3.908 -1.185 1 96.31 82 VAL B C 1
ATOM 1630 O O . VAL B 1 82 ? -11.039 3.637 -2.383 1 96.31 82 VAL B O 1
ATOM 1633 N N . VAL B 1 83 ? -10.766 3.139 -0.177 1 95.19 83 VAL B N 1
ATOM 1634 C CA . VAL B 1 83 ? -10.164 1.845 -0.478 1 95.19 83 VAL B CA 1
ATOM 1635 C C . VAL B 1 83 ? -11.047 0.724 0.067 1 95.19 83 VAL B C 1
ATOM 1637 O O . VAL B 1 83 ? -11.547 0.809 1.192 1 95.19 83 VAL B O 1
ATOM 1640 N N . ALA B 1 84 ? -11.32 -0.268 -0.801 1 94.88 84 ALA B N 1
ATOM 1641 C CA . ALA B 1 84 ? -12.086 -1.464 -0.456 1 94.88 84 ALA B CA 1
AT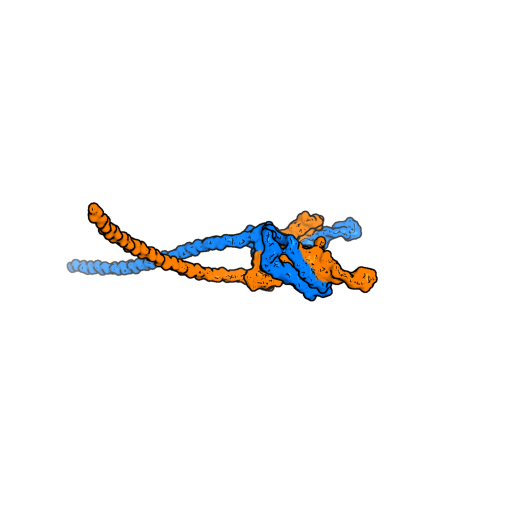OM 1642 C C . ALA B 1 84 ? -11.641 -2.658 -1.3 1 94.88 84 ALA B C 1
ATOM 1644 O O . ALA B 1 84 ? -11.25 -2.496 -2.459 1 94.88 84 ALA B O 1
ATOM 1645 N N . GLY B 1 85 ? -11.797 -3.902 -0.671 1 96.56 85 GLY B N 1
ATOM 1646 C CA . GLY B 1 85 ? -11.492 -5.109 -1.42 1 96.56 85 GLY B CA 1
ATOM 1647 C C . GLY B 1 85 ? -10.617 -6.086 -0.651 1 96.56 85 GLY B C 1
ATOM 1648 O O . GLY B 1 85 ? -10.789 -6.262 0.557 1 96.56 85 GLY B O 1
ATOM 1649 N N . ILE B 1 86 ? -9.773 -6.746 -1.395 1 97.56 86 ILE B N 1
ATOM 1650 C CA . ILE B 1 86 ? -8.945 -7.773 -0.782 1 97.56 86 ILE B CA 1
ATOM 1651 C C . ILE B 1 86 ? -7.496 -7.605 -1.242 1 97.56 86 ILE B C 1
ATOM 1653 O O . ILE B 1 86 ? -7.23 -7.461 -2.438 1 97.56 86 ILE B O 1
ATOM 1657 N N . ASN B 1 87 ? -6.621 -7.605 -0.232 1 98.06 87 ASN B N 1
ATOM 1658 C CA . ASN B 1 87 ? -5.203 -7.777 -0.546 1 98.06 87 ASN B CA 1
ATOM 1659 C C . ASN B 1 87 ? -4.812 -9.25 -0.579 1 98.06 87 ASN B C 1
ATOM 1661 O O . ASN B 1 87 ? -5.223 -10.023 0.285 1 98.06 87 ASN B O 1
ATOM 1665 N N . TYR B 1 88 ? -4.109 -9.586 -1.568 1 98.81 88 TYR B N 1
ATOM 1666 C CA . TYR B 1 88 ? -3.412 -10.867 -1.657 1 98.81 88 TYR B CA 1
ATOM 1667 C C . TYR B 1 88 ? -1.902 -10.672 -1.568 1 98.81 88 TYR B C 1
ATOM 1669 O O . TYR B 1 88 ? -1.314 -9.953 -2.379 1 98.81 88 TYR B O 1
ATOM 1677 N N . ARG B 1 89 ? -1.304 -11.219 -0.611 1 98.94 89 ARG B N 1
ATOM 1678 C CA . ARG B 1 89 ? 0.15 -11.336 -0.565 1 98.94 89 ARG B CA 1
ATOM 1679 C C . ARG B 1 89 ? 0.592 -12.766 -0.857 1 98.94 89 ARG B C 1
ATOM 1681 O O . ARG B 1 89 ? 0.307 -13.68 -0.081 1 98.94 89 ARG B O 1
ATOM 1688 N N . LEU B 1 90 ? 1.299 -12.93 -1.939 1 98.94 90 LEU B N 1
ATOM 1689 C CA . LEU B 1 90 ? 1.614 -14.266 -2.432 1 98.94 90 LEU B CA 1
ATOM 1690 C C . LEU B 1 90 ? 3.123 -14.461 -2.555 1 98.94 90 LEU B C 1
ATOM 1692 O O . LEU B 1 90 ? 3.836 -13.547 -2.973 1 98.94 90 LEU B O 1
ATOM 1696 N N . THR B 1 91 ? 3.6 -15.594 -2.146 1 99 91 THR B N 1
ATOM 1697 C CA . THR B 1 91 ? 4.895 -16.094 -2.586 1 99 91 THR B CA 1
ATOM 1698 C C . THR B 1 91 ? 4.754 -16.906 -3.869 1 99 91 THR B C 1
ATOM 1700 O O . THR B 1 91 ? 3.951 -17.844 -3.932 1 99 91 THR B O 1
ATOM 1703 N N . LEU B 1 92 ? 5.512 -16.5 -4.82 1 98.94 92 LEU B N 1
ATOM 1704 C CA . LEU B 1 92 ? 5.395 -17.047 -6.168 1 98.94 92 LEU B CA 1
ATOM 1705 C C . LEU B 1 92 ? 6.734 -17.594 -6.652 1 98.94 92 LEU B C 1
ATOM 1707 O O . LEU B 1 92 ? 7.793 -17.125 -6.223 1 98.94 92 LEU B O 1
ATOM 1711 N N . LYS B 1 93 ? 6.648 -18.531 -7.539 1 98.88 93 LYS B N 1
ATOM 1712 C CA . LYS B 1 93 ? 7.777 -18.891 -8.398 1 98.88 93 LYS B CA 1
ATOM 1713 C C . LYS B 1 93 ? 7.551 -18.422 -9.828 1 98.88 93 LYS B C 1
ATOM 1715 O O . LYS B 1 93 ? 6.445 -18.547 -10.359 1 98.88 93 LYS B O 1
ATOM 1720 N N . ALA B 1 94 ? 8.602 -17.906 -10.344 1 98.81 94 ALA B N 1
ATOM 1721 C CA . ALA B 1 94 ? 8.594 -17.5 -11.75 1 98.81 94 ALA B CA 1
ATOM 1722 C C . ALA B 1 94 ? 9.922 -17.812 -12.422 1 98.81 94 ALA B C 1
ATOM 1724 O O . ALA B 1 94 ? 10.977 -17.781 -11.781 1 98.81 94 ALA B O 1
ATOM 1725 N N . SER B 1 95 ? 9.844 -18.109 -13.68 1 98.38 95 SER B N 1
ATOM 1726 C CA . SER B 1 95 ? 11.062 -18.391 -14.438 1 98.38 95 SER B CA 1
ATOM 1727 C C . SER B 1 95 ? 11.477 -17.203 -15.297 1 98.38 95 SER B C 1
ATOM 1729 O O . SER B 1 95 ? 10.625 -16.406 -15.719 1 98.38 95 SER B O 1
ATOM 1731 N N . GLY B 1 96 ? 12.727 -17.047 -15.406 1 97.12 96 GLY B N 1
ATOM 1732 C CA . GLY B 1 96 ? 13.336 -16.062 -16.281 1 97.12 96 GLY B CA 1
ATOM 1733 C C . GLY B 1 96 ? 14.57 -16.578 -17 1 97.12 96 GLY B C 1
ATOM 1734 O O . GLY B 1 96 ? 14.938 -17.75 -16.844 1 97.12 96 GLY B O 1
ATOM 1735 N N . GLN B 1 97 ? 15.023 -15.75 -17.891 1 95.31 97 GLN B N 1
ATOM 1736 C CA . GLN B 1 97 ? 16.234 -16.094 -18.625 1 95.31 97 GLN B CA 1
ATOM 1737 C C . GLN B 1 97 ? 17.453 -15.367 -18.078 1 95.31 97 GLN B C 1
ATOM 1739 O O . GLN B 1 97 ? 17.375 -14.195 -17.719 1 95.31 97 GLN B O 1
ATOM 1744 N N . VAL B 1 98 ? 18.469 -16.172 -17.938 1 92.62 98 VAL B N 1
ATOM 1745 C CA . VAL B 1 98 ? 19.75 -15.562 -17.578 1 92.62 98 VAL B CA 1
ATOM 1746 C C . VAL B 1 98 ? 20.844 -16.047 -18.531 1 92.62 98 VAL B C 1
ATOM 1748 O O . VAL B 1 98 ? 20.641 -17.031 -19.266 1 92.62 98 VAL B O 1
ATOM 1751 N N . LYS B 1 99 ? 21.859 -15.242 -18.656 1 91.56 99 LYS B N 1
ATOM 1752 C CA . LYS B 1 99 ? 23.031 -15.68 -19.422 1 91.56 99 LYS B CA 1
ATOM 1753 C C . LYS B 1 99 ? 24.109 -16.234 -18.484 1 91.56 99 LYS B C 1
ATOM 1755 O O . LYS B 1 99 ? 24.516 -15.586 -17.531 1 91.56 99 LYS B O 1
ATOM 1760 N N . ILE B 1 100 ? 24.344 -17.438 -18.656 1 90 100 ILE B N 1
ATOM 1761 C CA . ILE B 1 100 ? 25.453 -18.078 -17.984 1 90 100 ILE B CA 1
ATOM 1762 C C . ILE B 1 100 ? 26.562 -18.406 -18.984 1 90 100 ILE B C 1
ATOM 1764 O O . ILE B 1 100 ? 26.406 -19.266 -19.844 1 90 100 ILE B O 1
ATOM 1768 N N . ARG B 1 101 ? 27.797 -17.781 -18.828 1 91.12 101 ARG B N 1
ATOM 1769 C CA . ARG B 1 101 ? 28.969 -17.969 -19.672 1 91.12 101 ARG B CA 1
ATOM 1770 C C . ARG B 1 101 ? 28.609 -17.828 -21.156 1 91.12 101 ARG B C 1
ATOM 1772 O O . ARG B 1 101 ? 28.984 -18.672 -21.969 1 91.12 101 ARG B O 1
ATOM 1779 N N . GLY B 1 102 ? 27.609 -16.922 -21.406 1 89.38 102 GLY B N 1
ATOM 1780 C CA . GLY B 1 102 ? 27.25 -16.625 -22.797 1 89.38 102 GLY B CA 1
ATOM 1781 C C . GLY B 1 102 ? 26.078 -17.453 -23.281 1 89.38 102 GLY B C 1
ATOM 1782 O O . GLY B 1 102 ? 25.531 -17.172 -24.344 1 89.38 102 GLY B O 1
ATOM 1783 N N . ASN B 1 103 ? 25.719 -18.5 -22.578 1 93.56 103 ASN B N 1
ATOM 1784 C CA . ASN B 1 103 ? 24.578 -19.328 -22.938 1 93.56 103 ASN B CA 1
ATOM 1785 C C . ASN B 1 103 ? 23.328 -18.969 -22.141 1 93.56 103 ASN B C 1
ATOM 1787 O O . ASN B 1 103 ? 23.422 -18.719 -20.938 1 93.56 103 ASN B O 1
ATOM 1791 N N . GLY B 1 104 ? 22.266 -18.969 -22.812 1 93.38 104 GLY B N 1
ATOM 1792 C CA . GLY B 1 104 ? 21 -18.719 -22.125 1 93.38 104 GLY B CA 1
ATOM 1793 C C . GLY B 1 104 ? 20.578 -19.891 -21.25 1 93.38 104 GLY B C 1
ATOM 1794 O O . GLY B 1 104 ? 20.766 -21.047 -21.625 1 93.38 104 GLY B O 1
ATOM 1795 N N . ALA B 1 105 ? 20.203 -19.578 -20 1 95.62 105 ALA B N 1
ATOM 1796 C CA . ALA B 1 105 ? 19.641 -20.578 -19.094 1 95.62 105 ALA B CA 1
ATOM 1797 C C . ALA B 1 105 ? 18.344 -20.062 -18.453 1 95.62 105 ALA B C 1
ATOM 1799 O O . ALA B 1 105 ? 18.203 -18.875 -18.203 1 95.62 105 ALA B O 1
ATOM 1800 N N . VAL B 1 106 ? 17.453 -21 -18.359 1 96.38 106 VAL B N 1
ATOM 1801 C CA . VAL B 1 106 ? 16.219 -20.688 -17.656 1 96.38 106 VAL B CA 1
ATOM 1802 C C . VAL B 1 106 ? 16.406 -20.938 -16.156 1 96.38 106 VAL B C 1
ATOM 1804 O O . VAL B 1 106 ? 16.844 -22.016 -15.75 1 96.38 106 VAL B O 1
ATOM 1807 N N . VAL B 1 107 ? 16.125 -19.859 -15.391 1 96.38 107 VAL B N 1
ATOM 1808 C CA . VAL B 1 107 ? 16.219 -20.016 -13.938 1 96.38 107 VAL B CA 1
ATOM 1809 C C . VAL B 1 107 ? 14.859 -19.703 -13.305 1 96.38 107 VAL B C 1
ATOM 1811 O O . VAL B 1 107 ? 14.141 -18.812 -13.781 1 96.38 107 VAL B O 1
ATOM 1814 N N . VAL B 1 108 ? 14.609 -20.453 -12.203 1 98 108 VAL B N 1
ATOM 1815 C CA . VAL B 1 108 ? 13.391 -20.188 -11.445 1 98 108 VAL B CA 1
ATOM 1816 C C . VAL B 1 108 ? 13.727 -19.406 -10.18 1 98 108 VAL B C 1
ATOM 1818 O O . VAL B 1 108 ? 14.625 -19.797 -9.422 1 98 108 VAL B O 1
ATOM 1821 N N . GLY B 1 109 ? 13.008 -18.266 -10.023 1 98 109 GLY B N 1
ATOM 1822 C CA . GLY B 1 109 ? 13.156 -17.453 -8.828 1 98 109 GLY B CA 1
ATOM 1823 C C . GLY B 1 109 ? 11.891 -17.391 -7.996 1 98 109 GLY B C 1
ATOM 1824 O O . GLY B 1 109 ? 10.797 -17.672 -8.492 1 98 109 GLY B O 1
ATOM 1825 N N . GLU B 1 110 ? 12.078 -17.094 -6.676 1 98.81 110 GLU B N 1
ATOM 1826 C CA . GLU B 1 110 ? 10.953 -16.875 -5.773 1 98.81 110 GLU B CA 1
ATOM 1827 C C . GLU B 1 110 ? 10.734 -15.398 -5.496 1 98.81 110 GLU B C 1
ATOM 1829 O O . GLU B 1 110 ? 11.688 -14.648 -5.281 1 98.81 110 GLU B O 1
ATOM 1834 N N . TYR B 1 111 ? 9.508 -15.039 -5.473 1 98.88 111 TYR B N 1
ATOM 1835 C CA . TYR B 1 111 ? 9.109 -13.641 -5.367 1 98.88 111 TYR B CA 1
ATOM 1836 C C . TYR B 1 111 ? 7.922 -13.484 -4.422 1 98.88 111 TYR B C 1
ATOM 1838 O O . TYR B 1 111 ? 7.125 -14.406 -4.258 1 98.88 111 TYR B O 1
ATOM 1846 N N . GLU B 1 112 ? 7.828 -12.398 -3.777 1 98.94 112 GLU B N 1
ATOM 1847 C CA . GLU B 1 112 ? 6.629 -11.977 -3.059 1 98.94 112 GLU B CA 1
ATOM 1848 C C . GLU B 1 112 ? 5.914 -10.844 -3.795 1 98.94 112 GLU B C 1
ATOM 1850 O O . GLU B 1 112 ? 6.535 -9.844 -4.156 1 98.94 112 GLU B O 1
ATOM 1855 N N . ALA B 1 113 ? 4.707 -11.023 -4.008 1 98.94 113 ALA B N 1
ATOM 1856 C CA . ALA B 1 113 ? 3.857 -10.047 -4.676 1 98.94 113 ALA B CA 1
ATOM 1857 C C . ALA B 1 113 ? 2.645 -9.695 -3.818 1 98.94 113 ALA B C 1
ATOM 1859 O O . ALA B 1 113 ? 2.062 -10.57 -3.172 1 98.94 113 ALA B O 1
ATOM 1860 N N . THR B 1 114 ? 2.195 -8.453 -3.811 1 98.88 114 THR B N 1
ATOM 1861 C CA . THR B 1 114 ? 0.932 -8.031 -3.215 1 98.88 114 THR B CA 1
ATOM 1862 C C . THR B 1 114 ? 0.021 -7.402 -4.266 1 98.88 114 THR B C 1
ATOM 1864 O O . THR B 1 114 ? 0.443 -6.512 -5.008 1 98.88 114 THR B O 1
ATOM 1867 N N . VAL B 1 115 ? -1.172 -7.926 -4.328 1 98.94 115 VAL B N 1
ATOM 1868 C CA . VAL B 1 115 ? -2.184 -7.469 -5.273 1 98.94 115 VAL B CA 1
ATOM 1869 C C . VAL B 1 115 ? -3.428 -7.008 -4.52 1 98.94 115 VAL B C 1
ATOM 1871 O O . VAL B 1 115 ? -3.93 -7.719 -3.645 1 98.94 115 VAL B O 1
ATOM 1874 N N . TRP B 1 116 ? -3.855 -5.816 -4.863 1 98.38 116 TRP B N 1
ATOM 1875 C CA . TRP B 1 116 ? -5.141 -5.316 -4.387 1 98.38 116 TRP B CA 1
ATOM 1876 C C . TRP B 1 116 ? -6.238 -5.574 -5.418 1 98.38 116 TRP B C 1
ATOM 1878 O O . TRP B 1 116 ? -6.184 -5.059 -6.535 1 98.38 116 TRP B O 1
ATOM 1888 N N . GLU B 1 117 ? -7.176 -6.387 -5.012 1 98.31 117 GLU B N 1
ATOM 1889 C CA . GLU B 1 117 ? -8.367 -6.59 -5.824 1 98.31 117 GLU B CA 1
ATOM 1890 C C . GLU B 1 117 ? -9.547 -5.777 -5.293 1 98.31 117 GLU B C 1
ATOM 1892 O O . GLU B 1 117 ? -10 -5.996 -4.168 1 98.31 117 GLU B O 1
ATOM 1897 N N . LYS B 1 118 ? -10.07 -4.953 -6.137 1 96.38 118 LYS B N 1
ATOM 1898 C CA . LYS B 1 118 ? -11.18 -4.078 -5.77 1 96.38 118 LYS B CA 1
ATOM 1899 C C . LYS B 1 118 ? -12.516 -4.809 -5.891 1 96.38 118 LYS B C 1
ATOM 1901 O O . LYS B 1 118 ? -12.594 -5.871 -6.508 1 96.38 118 LYS B O 1
ATOM 1906 N N . PRO B 1 119 ? -13.547 -4.211 -5.355 1 94.88 119 PRO B N 1
ATOM 1907 C CA . PRO B 1 119 ? -14.852 -4.867 -5.406 1 94.88 119 PRO B CA 1
ATOM 1908 C C . PRO B 1 119 ? -15.352 -5.082 -6.832 1 94.88 119 PRO B C 1
ATOM 1910 O O . PRO B 1 119 ? -16.094 -6.035 -7.098 1 94.88 119 PRO B O 1
ATOM 1913 N N . ASP B 1 120 ? -14.922 -4.262 -7.746 1 94.56 120 ASP B N 1
ATOM 1914 C CA . ASP B 1 120 ? -15.375 -4.387 -9.125 1 94.56 120 ASP B CA 1
ATOM 1915 C C . ASP B 1 120 ? -14.523 -5.383 -9.898 1 94.56 120 ASP B C 1
ATOM 1917 O O . ASP B 1 120 ? -14.688 -5.543 -11.109 1 94.56 120 ASP B O 1
ATOM 1921 N N . GLY B 1 121 ? -13.539 -5.938 -9.25 1 95.44 121 GLY B N 1
ATOM 1922 C CA . GLY B 1 121 ? -12.727 -6.98 -9.859 1 95.44 121 GLY B CA 1
ATOM 1923 C C . GLY B 1 121 ? -11.422 -6.469 -10.43 1 95.44 121 GLY B C 1
ATOM 1924 O O . GLY B 1 121 ? -10.555 -7.254 -10.82 1 95.44 121 GLY B O 1
ATOM 1925 N N . THR B 1 122 ? -11.352 -5.137 -10.523 1 96.5 122 THR B N 1
ATOM 1926 C CA . THR B 1 122 ? -10.078 -4.625 -11.031 1 96.5 122 THR B CA 1
ATOM 1927 C C . THR B 1 122 ? -8.969 -4.832 -10.016 1 96.5 122 THR B C 1
ATOM 1929 O O . THR B 1 122 ? -9.227 -4.938 -8.812 1 96.5 122 THR B O 1
ATOM 1932 N N . ARG B 1 123 ? -7.734 -4.859 -10.516 1 97.88 123 ARG B N 1
ATOM 1933 C CA . ARG B 1 123 ? -6.59 -5.219 -9.688 1 97.88 123 ARG B CA 1
ATOM 1934 C C . ARG B 1 123 ? -5.453 -4.219 -9.852 1 97.88 123 ARG B C 1
ATOM 1936 O O . ARG B 1 123 ? -5.316 -3.594 -10.906 1 97.88 123 ARG B O 1
ATOM 1943 N N . GLN B 1 124 ? -4.781 -4.086 -8.82 1 97.56 124 GLN B N 1
ATOM 1944 C CA . GLN B 1 124 ? -3.557 -3.293 -8.836 1 97.56 124 GLN B CA 1
ATOM 1945 C C . GLN B 1 124 ? -2.412 -4.035 -8.148 1 97.56 124 GLN B C 1
ATOM 1947 O O . GLN B 1 124 ? -2.57 -4.535 -7.035 1 97.56 124 GLN B O 1
ATOM 1952 N N . LEU B 1 125 ? -1.27 -4.207 -8.891 1 98.75 125 LEU B N 1
ATOM 1953 C CA . LEU B 1 125 ? -0.044 -4.703 -8.273 1 98.75 125 LEU B CA 1
ATOM 1954 C C . LEU B 1 125 ? 0.593 -3.633 -7.398 1 98.75 125 LEU B C 1
ATOM 1956 O O . LEU B 1 125 ? 1.025 -2.59 -7.895 1 98.75 125 LEU B O 1
ATOM 1960 N N . THR B 1 126 ? 0.689 -3.879 -6.07 1 96.94 126 THR B N 1
ATOM 1961 C CA . THR B 1 126 ? 1.156 -2.824 -5.176 1 96.94 126 THR B CA 1
ATOM 1962 C C . THR B 1 126 ? 2.604 -3.072 -4.758 1 96.94 126 THR B C 1
ATOM 1964 O O . THR B 1 126 ? 3.299 -2.148 -4.332 1 96.94 126 THR B O 1
ATOM 1967 N N . SER B 1 127 ? 2.994 -4.27 -4.781 1 97.88 127 SER B N 1
ATOM 1968 C CA . SER B 1 127 ? 4.391 -4.594 -4.504 1 97.88 127 SER B CA 1
ATOM 1969 C C . SER B 1 127 ? 4.805 -5.891 -5.188 1 97.88 127 SER B C 1
ATOM 1971 O O . SER B 1 127 ? 3.99 -6.805 -5.344 1 97.88 127 SER B O 1
ATOM 1973 N N . PHE B 1 128 ? 6.105 -5.977 -5.621 1 98.75 128 PHE B N 1
ATOM 1974 C CA . PHE B 1 128 ? 6.73 -7.148 -6.219 1 98.75 128 PHE B CA 1
ATOM 1975 C C . PHE B 1 128 ? 8.227 -7.16 -5.957 1 98.75 128 PHE B C 1
ATOM 1977 O O . PHE B 1 128 ? 8.953 -6.266 -6.41 1 98.75 128 PHE B O 1
ATOM 1984 N N . LYS B 1 129 ? 8.656 -8.188 -5.254 1 98.25 129 LYS B N 1
ATOM 1985 C CA . LYS B 1 129 ? 10.078 -8.227 -4.914 1 98.25 129 LYS B CA 1
ATOM 1986 C C . LYS B 1 129 ? 10.594 -9.664 -4.879 1 98.25 129 LYS B C 1
ATOM 1988 O O . LYS B 1 129 ? 9.859 -10.578 -4.496 1 98.25 129 LYS B O 1
ATOM 1993 N N . GLN B 1 130 ? 11.789 -9.891 -5.266 1 97.69 130 GLN B N 1
ATOM 1994 C CA . GLN B 1 130 ? 12.414 -11.203 -5.125 1 97.69 130 GLN B CA 1
ATOM 1995 C C . GLN B 1 130 ? 12.688 -11.523 -3.658 1 97.69 130 GLN B C 1
ATOM 1997 O O . GLN B 1 130 ? 13.102 -10.656 -2.891 1 97.69 130 GLN B O 1
ATOM 2002 N N . VAL B 1 131 ? 12.508 -12.797 -3.305 1 97.44 131 VAL B N 1
ATOM 2003 C CA . VAL B 1 131 ? 12.727 -13.18 -1.915 1 97.44 131 VAL B CA 1
ATOM 2004 C C . VAL B 1 131 ? 13.68 -14.383 -1.854 1 97.44 131 VAL B C 1
ATOM 2006 O O . VAL B 1 131 ? 13.789 -15.141 -2.818 1 97.44 131 VAL B O 1
#

Nearest PDB structures (foldseek):
  8r29-assembly1_A  TM=3.814E-01  e=2.965E-04  Amblyomma maculatum
  3bb9-assembly3_E  TM=6.235E-01  e=6.578E-01  Shewanella frigidimarina NCIMB 400
  6rw6-assembly1_B  TM=5.819E-01  e=1.529E+00  Photorhabdus luminescens
  4o9y-assembly2_G  TM=4.449E-01  e=2.398E+00  Photorhabdus luminescens
  8r29-assembly1_A  TM=3.812E-01  e=2.693E-04  Amblyomma maculatum